Protein AF-A0A4U9H842-F1 (afdb_monomer)

Organism: Serratia rubidaea (NCBI:txid61652)

Nearest PDB structures (foldseek):
  2zj2-assembly1_A  TM=7.201E-01  e=8.655E+00  Pyrococcus furiosus
  2zj5-assembly1_A  TM=7.205E-01  e=9.706E+00  Pyrococcus furiosus
  3e95-assembly1_A  TM=2.385E-01  e=5.794E+00  Plasmodium falciparum 3D7

Foldseek 3Di:
DPPDPQVVVVVQVCVQQVVAFLPFDLWGWGQGQLLNAIETEAQDQLRLCPLVVVVCLQPHQGKYWYDYPPPSFWIFIFHSPDPPQFFGDDTFTWGFDQDPPVRDRATAGPVRDGSRVPDPDRDDDDDPVRSVVVRLLSCLLVVHPDDPVVSQVSLQADDLSSVLSSLLVVLVVAFQACPLSVDHQDGTTSLLSSLLSNVSSCLRHPDAPDKQALLCSLVVVLVRHVNSVPDDSVVSSVSNVVSVVVCVVVVQWDDPDDRMIGGDGD

Structure (mmCIF, N/CA/C/O backbone):
data_AF-A0A4U9H842-F1
#
_entry.id   AF-A0A4U9H842-F1
#
loop_
_atom_site.group_PDB
_atom_site.id
_atom_site.type_symbol
_atom_site.label_atom_id
_atom_site.label_alt_id
_atom_site.label_comp_id
_atom_site.label_asym_id
_atom_site.label_entity_id
_atom_site.label_seq_id
_atom_site.pdbx_PDB_ins_code
_atom_site.Cartn_x
_atom_site.Cartn_y
_atom_site.Cartn_z
_atom_site.occupancy
_atom_site.B_iso_or_equiv
_atom_site.auth_seq_id
_atom_site.auth_comp_id
_atom_site.auth_asym_id
_atom_site.auth_atom_id
_atom_site.pdbx_PDB_model_num
ATOM 1 N N . MET A 1 1 ? 3.775 -30.920 -25.864 1.00 36.34 1 MET A N 1
ATOM 2 C CA . MET A 1 1 ? 4.926 -30.152 -25.341 1.00 36.34 1 MET A CA 1
ATOM 3 C C . MET A 1 1 ? 4.408 -28.883 -24.649 1.00 36.34 1 MET A C 1
ATOM 5 O O . MET A 1 1 ? 4.259 -27.851 -25.281 1.00 36.34 1 MET A O 1
ATOM 9 N N . LYS A 1 2 ? 3.979 -28.991 -23.381 1.00 34.44 2 LYS A N 1
ATOM 10 C CA . LYS A 1 2 ? 3.347 -27.912 -22.578 1.00 34.44 2 LYS A CA 1
ATOM 11 C C . LYS A 1 2 ? 4.032 -27.744 -21.207 1.00 34.44 2 LYS A C 1
ATOM 13 O O . LYS A 1 2 ? 3.417 -27.301 -20.244 1.00 34.44 2 LYS A O 1
ATOM 18 N N . LEU A 1 3 ? 5.310 -28.105 -21.120 1.00 32.41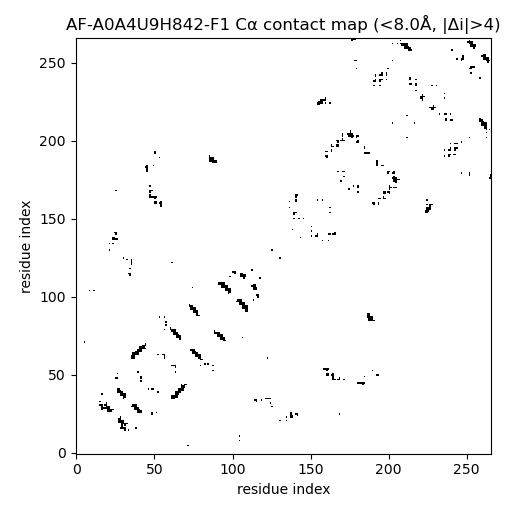 3 LEU A N 1
ATOM 19 C CA . LEU A 1 3 ? 6.179 -27.774 -19.993 1.00 32.41 3 LEU A CA 1
ATOM 20 C C . LEU A 1 3 ? 7.199 -26.734 -20.478 1.00 32.41 3 LEU A C 1
ATOM 22 O O . LEU A 1 3 ? 7.708 -26.882 -21.583 1.00 32.41 3 LEU A O 1
ATOM 26 N N . ASN A 1 4 ? 7.467 -25.716 -19.650 1.00 36.69 4 ASN A N 1
ATOM 27 C CA . ASN A 1 4 ? 8.550 -24.708 -19.724 1.00 36.69 4 ASN A CA 1
ATOM 28 C C . ASN A 1 4 ? 8.220 -23.242 -20.045 1.00 36.69 4 ASN A C 1
ATOM 30 O O . ASN A 1 4 ? 9.108 -22.415 -19.880 1.00 36.69 4 ASN A O 1
ATOM 34 N N . ILE A 1 5 ? 6.984 -22.838 -20.358 1.00 44.31 5 ILE A N 1
ATOM 35 C CA . ILE A 1 5 ? 6.700 -21.389 -20.524 1.00 44.31 5 ILE A CA 1
ATOM 36 C C . ILE A 1 5 ? 6.713 -20.654 -19.165 1.00 44.31 5 ILE A C 1
ATOM 38 O O . ILE A 1 5 ? 7.226 -19.544 -19.053 1.00 44.31 5 ILE A O 1
ATOM 42 N N . THR A 1 6 ? 6.229 -21.301 -18.101 1.00 47.62 6 THR A N 1
ATOM 43 C CA . THR A 1 6 ? 6.097 -20.712 -16.754 1.00 47.62 6 THR A CA 1
ATOM 44 C C . THR A 1 6 ? 7.431 -20.482 -16.040 1.00 47.62 6 THR A C 1
ATOM 46 O O . THR A 1 6 ? 7.572 -19.509 -15.304 1.00 47.62 6 THR A O 1
ATOM 49 N N . LEU A 1 7 ? 8.416 -21.363 -16.249 1.00 47.75 7 LEU A N 1
ATOM 50 C CA . LEU A 1 7 ? 9.772 -21.197 -15.710 1.00 47.75 7 LEU A CA 1
ATOM 51 C C . LEU A 1 7 ? 10.514 -20.088 -16.459 1.00 47.75 7 LEU A C 1
ATOM 53 O O . LEU A 1 7 ? 11.134 -19.236 -15.831 1.00 47.75 7 LEU A O 1
ATOM 57 N N . HIS A 1 8 ? 10.381 -20.040 -17.786 1.00 49.22 8 HIS A N 1
ATOM 58 C CA . HIS A 1 8 ? 11.082 -19.055 -18.605 1.00 49.22 8 HIS A CA 1
ATOM 59 C C . HIS A 1 8 ? 10.612 -17.618 -18.333 1.00 49.22 8 HIS A C 1
ATOM 61 O O . HIS A 1 8 ? 11.436 -16.715 -18.220 1.00 49.22 8 HIS A O 1
ATOM 67 N N . GLN A 1 9 ? 9.306 -17.418 -18.117 1.00 51.84 9 GLN A N 1
ATOM 68 C CA . GLN A 1 9 ? 8.742 -16.109 -17.770 1.00 51.84 9 GLN A CA 1
ATOM 69 C C . GLN A 1 9 ? 9.258 -15.580 -16.425 1.00 51.84 9 GLN A C 1
ATOM 71 O O . GLN A 1 9 ? 9.670 -14.426 -16.356 1.00 51.84 9 GLN A O 1
ATOM 76 N N . ARG A 1 10 ? 9.316 -16.413 -15.373 1.00 55.16 10 ARG A N 1
ATOM 77 C CA . ARG A 1 10 ? 9.913 -16.011 -14.083 1.00 55.16 10 ARG A CA 1
ATOM 78 C C . ARG A 1 10 ? 11.389 -15.632 -14.227 1.00 55.16 10 ARG A C 1
ATOM 80 O O . ARG A 1 10 ? 11.810 -14.622 -13.673 1.00 55.16 10 ARG A O 1
ATOM 87 N N . PHE A 1 11 ? 12.156 -16.408 -14.994 1.00 55.12 11 PHE A N 1
ATOM 88 C CA . PHE A 1 11 ? 13.581 -16.147 -15.227 1.00 55.12 11 PHE A CA 1
ATOM 89 C C . PHE A 1 11 ? 13.841 -14.822 -15.957 1.00 55.12 11 PHE A C 1
ATOM 91 O O . PHE A 1 11 ? 14.803 -14.133 -15.635 1.00 55.12 11 PHE A O 1
ATOM 98 N N . LEU A 1 12 ? 12.982 -14.434 -16.901 1.00 58.94 12 LEU A N 1
ATOM 99 C CA . LEU A 1 12 ? 13.136 -13.179 -17.641 1.00 58.94 12 LEU A CA 1
ATOM 100 C C . LEU A 1 12 ? 12.897 -11.947 -16.765 1.00 58.94 12 LEU A C 1
ATOM 102 O O . LEU A 1 12 ? 13.693 -11.011 -16.807 1.00 58.94 12 LEU A O 1
ATOM 106 N N . TRP A 1 13 ? 11.861 -11.961 -15.922 1.00 68.75 13 TRP A N 1
ATOM 107 C CA . TRP A 1 13 ? 11.615 -10.862 -14.981 1.00 68.75 13 TRP A CA 1
ATOM 108 C C . TRP A 1 13 ? 12.712 -10.736 -13.939 1.00 68.75 13 TRP A C 1
ATOM 110 O O . TRP A 1 13 ? 13.137 -9.621 -13.660 1.00 68.75 13 TRP A O 1
ATOM 120 N N . LEU A 1 14 ? 13.242 -11.860 -13.450 1.00 66.44 14 LEU A N 1
ATOM 121 C CA . LEU A 1 14 ? 14.408 -11.877 -12.566 1.00 66.44 14 LEU A CA 1
ATOM 122 C C . LEU A 1 14 ? 15.608 -11.137 -13.175 1.00 66.44 14 LEU A C 1
ATOM 124 O O . LEU A 1 14 ? 16.306 -10.437 -12.451 1.00 66.44 14 LEU A O 1
ATOM 128 N N . ILE A 1 15 ? 15.839 -11.227 -14.490 1.00 69.31 15 ILE A N 1
ATOM 129 C CA . ILE A 1 15 ? 16.948 -10.511 -15.146 1.00 69.31 15 ILE A CA 1
ATOM 130 C C . ILE A 1 15 ? 16.739 -8.993 -15.089 1.00 69.31 15 ILE A C 1
ATOM 132 O O . ILE A 1 15 ? 17.670 -8.269 -14.733 1.00 69.31 15 ILE A O 1
ATOM 136 N N . PHE A 1 16 ? 15.537 -8.507 -15.413 1.00 73.50 16 PHE A N 1
ATOM 137 C CA . PHE A 1 16 ? 15.228 -7.072 -15.349 1.00 73.50 16 PHE A CA 1
ATOM 138 C C . PHE A 1 16 ? 15.210 -6.553 -13.911 1.00 73.50 16 PHE A C 1
ATOM 140 O O . PHE A 1 16 ? 15.660 -5.441 -13.650 1.00 73.50 16 PHE A O 1
ATOM 147 N N . PHE A 1 17 ? 14.739 -7.379 -12.978 1.00 81.56 17 PHE A N 1
ATOM 148 C CA . PHE A 1 17 ? 14.668 -7.048 -11.564 1.00 81.56 17 PHE A CA 1
ATOM 149 C C . PHE A 1 17 ? 16.058 -6.949 -10.930 1.00 81.56 17 PHE A C 1
ATOM 151 O O . PHE A 1 17 ? 16.382 -5.952 -10.294 1.00 81.56 17 PHE A O 1
ATOM 158 N N . ASN A 1 18 ? 16.913 -7.954 -11.145 1.00 81.69 18 ASN A N 1
ATOM 159 C CA . ASN A 1 18 ? 18.199 -8.084 -10.456 1.00 81.69 18 ASN A CA 1
ATOM 160 C C . ASN A 1 18 ? 19.169 -6.932 -10.740 1.00 81.69 18 ASN A C 1
ATOM 162 O O . ASN A 1 18 ? 19.990 -6.617 -9.881 1.00 81.69 18 ASN A O 1
ATOM 166 N N . LYS A 1 19 ? 19.094 -6.308 -11.923 1.00 84.81 19 LYS A N 1
ATOM 167 C CA . LYS A 1 19 ? 19.998 -5.210 -12.302 1.00 84.81 19 LYS A CA 1
ATOM 168 C C . LYS A 1 19 ? 19.760 -3.928 -11.506 1.00 84.81 19 LYS A C 1
ATOM 170 O O . LYS A 1 19 ? 20.716 -3.209 -11.241 1.00 84.81 19 LYS A O 1
ATOM 175 N N . GLY A 1 20 ? 18.511 -3.645 -11.145 1.00 88.62 20 GLY A N 1
ATOM 176 C CA . GLY A 1 20 ? 18.126 -2.403 -10.473 1.00 88.62 20 GLY A CA 1
ATOM 177 C C . GLY A 1 20 ? 17.481 -2.601 -9.109 1.00 88.62 20 GLY A C 1
ATOM 178 O O . GLY A 1 20 ? 16.847 -1.676 -8.605 1.00 88.62 20 GLY A O 1
ATOM 179 N N . ASP A 1 21 ? 17.598 -3.801 -8.539 1.00 93.38 21 ASP A N 1
ATOM 180 C CA . ASP A 1 21 ? 17.026 -4.160 -7.244 1.00 93.38 21 ASP A CA 1
ATOM 181 C C . ASP A 1 21 ? 17.583 -3.264 -6.132 1.00 93.38 21 ASP A C 1
ATOM 183 O O . ASP A 1 21 ? 18.794 -3.188 -5.902 1.00 93.38 21 ASP A O 1
ATOM 187 N N . LEU A 1 22 ? 16.677 -2.596 -5.418 1.00 94.75 22 LEU A N 1
ATOM 188 C CA . LEU A 1 22 ? 17.027 -1.687 -4.336 1.00 94.75 22 LEU A CA 1
ATOM 189 C C . LEU A 1 22 ? 17.336 -2.398 -3.011 1.00 94.75 22 LEU A C 1
ATOM 191 O O . LEU A 1 22 ? 17.835 -1.730 -2.101 1.00 94.75 22 LEU A O 1
ATOM 195 N N . LYS A 1 23 ? 17.095 -3.717 -2.916 1.00 93.69 23 LYS A N 1
ATOM 196 C CA . LYS A 1 23 ? 17.329 -4.564 -1.729 1.00 93.69 23 LYS A CA 1
ATOM 197 C C . LYS A 1 23 ? 16.575 -4.078 -0.487 1.00 93.69 23 LYS A C 1
ATOM 199 O O . LYS A 1 23 ? 17.133 -3.986 0.604 1.00 93.69 23 LYS A O 1
ATOM 204 N N . LEU A 1 24 ? 15.302 -3.748 -0.682 1.00 94.56 24 LEU A N 1
ATOM 205 C CA . LEU A 1 24 ? 14.390 -3.290 0.366 1.00 94.56 24 LEU A CA 1
ATOM 206 C C . LEU A 1 24 ? 13.769 -4.476 1.128 1.00 94.56 24 LEU A C 1
ATOM 208 O O . LEU A 1 24 ? 13.643 -5.578 0.596 1.00 94.56 24 LEU A O 1
ATOM 212 N N . ASN A 1 25 ? 13.360 -4.248 2.376 1.00 93.88 25 ASN A N 1
ATOM 213 C CA . ASN A 1 25 ? 12.829 -5.276 3.280 1.00 93.88 25 ASN A CA 1
ATOM 214 C C . ASN A 1 25 ? 11.293 -5.342 3.304 1.00 93.88 25 ASN A C 1
ATOM 216 O O . ASN A 1 25 ? 10.707 -6.367 3.669 1.00 93.88 25 ASN A O 1
ATOM 220 N N . SER A 1 26 ? 10.618 -4.241 2.971 1.00 92.62 26 SER A N 1
ATOM 221 C CA . SER A 1 26 ? 9.158 -4.119 3.006 1.00 92.62 26 SER A CA 1
ATOM 222 C C . SER A 1 26 ? 8.482 -4.367 1.664 1.00 92.62 26 SER A C 1
ATOM 224 O O . SER A 1 26 ? 7.281 -4.636 1.642 1.00 92.62 26 SER A O 1
ATOM 226 N N . VAL A 1 27 ? 9.233 -4.300 0.566 1.00 94.69 27 VAL A N 1
ATOM 227 C CA . VAL A 1 27 ? 8.756 -4.518 -0.801 1.00 94.69 27 VAL A CA 1
ATOM 228 C C . VAL A 1 27 ? 9.915 -4.978 -1.676 1.00 94.69 27 VAL A C 1
ATOM 230 O O . VAL A 1 27 ? 11.036 -4.515 -1.503 1.00 94.69 27 VAL A O 1
ATOM 233 N N . LYS A 1 28 ? 9.662 -5.846 -2.656 1.00 94.25 28 LYS A N 1
ATOM 234 C CA . LYS A 1 28 ? 10.619 -6.043 -3.745 1.00 94.25 28 LYS A CA 1
ATOM 235 C C . LYS A 1 28 ? 10.400 -4.916 -4.744 1.00 94.25 28 LYS A C 1
ATOM 237 O O . LYS A 1 28 ? 9.396 -4.923 -5.457 1.00 94.25 28 LYS A O 1
ATOM 242 N N . LEU A 1 29 ? 11.342 -3.979 -4.807 1.00 95.69 29 LEU A N 1
ATOM 243 C CA . LEU A 1 29 ? 11.318 -2.833 -5.716 1.00 95.69 29 LEU A CA 1
ATOM 244 C C . LEU A 1 29 ? 12.644 -2.724 -6.474 1.00 95.69 29 LEU A C 1
ATOM 246 O O . LEU A 1 29 ? 13.715 -2.764 -5.867 1.00 95.69 29 LEU A O 1
ATOM 250 N N . ALA A 1 30 ? 12.557 -2.534 -7.787 1.00 95.38 30 ALA A N 1
ATOM 251 C CA . ALA A 1 30 ? 13.702 -2.292 -8.652 1.00 95.38 30 ALA A CA 1
ATOM 252 C C . ALA A 1 30 ? 13.430 -1.140 -9.623 1.00 95.38 30 ALA A C 1
ATOM 254 O O . ALA A 1 30 ? 12.292 -0.928 -10.041 1.00 95.38 30 ALA A O 1
ATOM 255 N N . TRP A 1 31 ? 14.477 -0.423 -10.023 1.00 94.25 31 TRP A N 1
ATOM 256 C CA . TRP A 1 31 ? 14.416 0.484 -11.171 1.00 94.25 31 TRP A CA 1
ATOM 257 C C . TRP A 1 31 ? 14.876 -0.238 -12.439 1.00 94.25 31 TRP A C 1
ATOM 259 O O . TRP A 1 31 ? 15.971 -0.792 -12.469 1.00 94.25 31 TRP A O 1
ATOM 269 N N . SER A 1 32 ? 14.080 -0.220 -13.507 1.00 91.75 32 SER A N 1
ATOM 270 C CA . SER A 1 32 ? 14.498 -0.778 -14.794 1.00 91.75 32 SER A CA 1
ATOM 271 C C . SER A 1 32 ? 14.857 0.323 -15.779 1.00 91.75 32 SER A C 1
ATOM 273 O O . SER A 1 32 ? 13.978 1.032 -16.256 1.00 91.75 32 SER A O 1
ATOM 275 N N . GLU A 1 33 ? 16.133 0.418 -16.160 1.00 88.94 33 GLU A N 1
ATOM 276 C CA . GLU A 1 33 ? 16.561 1.309 -17.249 1.00 88.94 33 GLU A CA 1
ATOM 277 C C . GLU A 1 33 ? 15.973 0.890 -18.602 1.00 88.94 33 GLU A C 1
ATOM 279 O O . GLU A 1 33 ? 15.624 1.742 -19.421 1.00 88.94 33 GLU A O 1
ATOM 284 N N . ASP A 1 34 ? 15.818 -0.422 -18.816 1.00 86.56 34 ASP A N 1
ATOM 285 C CA . ASP A 1 34 ? 15.240 -0.992 -20.034 1.00 86.56 34 ASP A CA 1
ATOM 286 C C . ASP A 1 34 ? 13.807 -0.473 -20.231 1.00 86.56 34 ASP A C 1
ATOM 288 O O . ASP A 1 34 ? 13.484 0.077 -21.285 1.00 86.56 34 ASP A O 1
ATOM 292 N N . PHE A 1 35 ? 12.980 -0.517 -19.183 1.00 86.44 35 PHE A N 1
ATOM 293 C CA . PHE A 1 35 ? 11.600 -0.022 -19.233 1.00 86.44 35 PHE A CA 1
ATOM 294 C C . PHE A 1 35 ? 11.445 1.459 -18.857 1.00 86.44 35 PHE A C 1
ATOM 296 O O . PHE A 1 35 ? 10.386 2.022 -19.098 1.00 86.44 35 PHE A O 1
ATOM 303 N N . SER A 1 36 ? 12.484 2.107 -18.311 1.00 88.94 36 SER A N 1
ATOM 304 C CA . SER A 1 36 ? 12.368 3.404 -17.613 1.00 88.94 36 SER A CA 1
ATOM 305 C C . SER A 1 36 ? 11.195 3.410 -16.630 1.00 88.94 36 SER A C 1
ATOM 307 O O . SER A 1 36 ? 10.383 4.326 -16.624 1.00 88.94 36 SER A O 1
ATOM 309 N N . ALA A 1 37 ? 11.077 2.343 -15.842 1.00 90.31 37 ALA A N 1
ATOM 310 C CA . ALA A 1 37 ? 9.928 2.118 -14.980 1.00 90.31 37 ALA A CA 1
ATOM 311 C C . ALA A 1 37 ? 10.343 1.495 -13.649 1.00 90.31 37 ALA A C 1
ATOM 313 O O . ALA A 1 37 ? 11.320 0.739 -13.565 1.00 90.31 37 ALA A O 1
ATOM 314 N N . TRP A 1 38 ? 9.536 1.750 -12.624 1.00 93.81 38 TRP A N 1
ATOM 315 C CA . TRP A 1 38 ? 9.589 0.996 -11.380 1.00 93.81 38 TRP A CA 1
ATOM 316 C C . TRP A 1 38 ? 9.037 -0.409 -11.599 1.00 93.81 38 TRP A C 1
ATOM 318 O O . TRP A 1 38 ? 7.949 -0.578 -12.145 1.00 93.81 38 TRP A O 1
ATOM 328 N N . LEU A 1 39 ? 9.772 -1.417 -11.141 1.00 93.38 39 LEU A N 1
ATOM 329 C CA . LEU A 1 39 ? 9.341 -2.809 -11.118 1.00 93.38 39 LEU A CA 1
ATOM 330 C C . LEU A 1 39 ? 9.012 -3.211 -9.685 1.00 93.38 39 LEU A C 1
ATOM 332 O O . LEU A 1 39 ? 9.855 -3.064 -8.798 1.00 93.38 39 LEU A O 1
ATOM 336 N N . ILE A 1 40 ? 7.820 -3.760 -9.461 1.00 93.31 40 ILE A N 1
ATOM 337 C CA . ILE A 1 40 ? 7.399 -4.242 -8.144 1.00 93.31 40 ILE A CA 1
ATOM 338 C C . ILE A 1 40 ? 6.927 -5.686 -8.224 1.00 93.31 40 ILE A C 1
ATOM 340 O O . ILE A 1 40 ? 6.017 -6.025 -8.980 1.00 93.31 40 ILE A O 1
ATOM 344 N N . GLU A 1 41 ? 7.496 -6.527 -7.367 1.00 91.12 41 GLU A N 1
ATOM 345 C CA . GLU A 1 41 ? 7.029 -7.894 -7.176 1.00 91.12 41 GLU A CA 1
ATOM 346 C C . GLU A 1 41 ? 6.368 -8.051 -5.802 1.00 91.12 41 GLU A C 1
ATOM 348 O O . GLU A 1 41 ? 6.931 -7.699 -4.764 1.00 91.12 41 GLU A O 1
ATOM 353 N N . PHE A 1 42 ? 5.170 -8.634 -5.787 1.00 89.69 42 PHE A N 1
ATOM 354 C CA . PHE A 1 42 ? 4.459 -8.980 -4.562 1.00 89.69 42 PHE A CA 1
ATOM 355 C C . PHE A 1 42 ? 4.471 -10.483 -4.299 1.00 89.69 42 PHE A C 1
ATOM 357 O O . PHE A 1 42 ? 4.065 -11.273 -5.152 1.00 89.69 42 PHE A O 1
ATOM 364 N N . ASP A 1 43 ? 4.795 -10.887 -3.073 1.00 85.62 43 ASP A N 1
ATOM 365 C CA . ASP A 1 43 ? 4.784 -12.307 -2.687 1.00 85.62 43 ASP A CA 1
ATOM 366 C C . ASP A 1 43 ? 3.376 -12.931 -2.714 1.00 85.62 43 ASP A C 1
ATOM 368 O O . ASP A 1 43 ? 3.221 -14.134 -2.913 1.00 85.62 43 ASP A O 1
ATOM 372 N N . ALA A 1 44 ? 2.332 -12.109 -2.579 1.00 83.94 44 ALA A N 1
ATOM 373 C CA . ALA A 1 44 ? 0.936 -12.522 -2.668 1.00 83.94 44 ALA A CA 1
ATOM 374 C C . ALA A 1 44 ? 0.064 -11.411 -3.264 1.00 83.94 44 ALA A C 1
ATOM 376 O O . ALA A 1 44 ? 0.426 -10.233 -3.223 1.00 83.94 44 ALA A O 1
ATOM 377 N N . GLU A 1 45 ? -1.119 -11.775 -3.763 1.00 79.25 45 GLU A N 1
ATOM 378 C CA . GLU A 1 45 ? -2.049 -10.811 -4.352 1.00 79.25 45 GLU A CA 1
ATOM 379 C C . GLU A 1 45 ? -2.450 -9.716 -3.364 1.00 79.25 45 GLU A C 1
ATOM 381 O O . GLU A 1 45 ? -2.548 -8.569 -3.767 1.00 79.25 45 GLU A O 1
ATOM 386 N N . ASN A 1 46 ? -2.611 -10.005 -2.071 1.00 82.50 46 ASN A N 1
ATOM 387 C CA . ASN A 1 46 ? -3.003 -9.006 -1.063 1.00 82.50 46 ASN A CA 1
ATOM 388 C C . ASN A 1 46 ? -1.847 -8.596 -0.146 1.00 82.50 46 ASN A C 1
ATOM 390 O O . ASN A 1 46 ? -2.048 -8.270 1.026 1.00 82.50 46 ASN A O 1
ATOM 394 N N . SER A 1 47 ? -0.635 -8.585 -0.713 1.00 86.12 47 SER A N 1
ATOM 395 C CA . SER A 1 47 ? 0.590 -8.187 -0.021 1.00 86.12 47 SER A CA 1
ATOM 396 C C . SER A 1 47 ? 0.432 -6.844 0.712 1.00 86.12 47 SER A C 1
ATOM 398 O O . SER A 1 47 ? -0.131 -5.898 0.145 1.00 86.12 47 SER A O 1
ATOM 400 N N . PRO A 1 48 ? 0.962 -6.711 1.946 1.00 84.88 48 PRO A N 1
ATOM 401 C CA . PRO A 1 48 ? 1.013 -5.429 2.651 1.00 84.88 48 PRO A CA 1
ATOM 402 C C . PRO A 1 48 ? 1.784 -4.360 1.866 1.00 84.88 48 PRO A C 1
ATOM 404 O O . PRO A 1 48 ? 1.548 -3.173 2.070 1.00 84.88 48 PRO A O 1
ATOM 407 N N . ALA A 1 49 ? 2.646 -4.770 0.932 1.00 88.12 49 ALA A N 1
ATOM 408 C CA . ALA A 1 49 ? 3.417 -3.872 0.091 1.00 88.12 49 ALA A CA 1
ATOM 409 C C . ALA A 1 49 ? 2.600 -3.202 -1.028 1.00 88.12 49 ALA A C 1
ATOM 411 O O . ALA A 1 49 ? 3.127 -2.329 -1.708 1.00 88.12 49 ALA A O 1
ATOM 412 N N . LYS A 1 50 ? 1.326 -3.565 -1.245 1.00 89.06 50 LYS A N 1
ATOM 413 C CA . LYS A 1 50 ? 0.522 -3.021 -2.357 1.00 89.06 50 LYS A CA 1
ATOM 414 C C . LYS A 1 50 ? 0.438 -1.492 -2.378 1.00 89.06 50 LYS A C 1
ATOM 416 O O . LYS A 1 50 ? 0.417 -0.913 -3.458 1.00 89.06 50 LYS A O 1
ATOM 421 N N . THR A 1 51 ? 0.429 -0.830 -1.222 1.00 91.31 51 THR A N 1
ATOM 422 C CA . THR A 1 51 ? 0.374 0.640 -1.150 1.00 91.31 51 THR A CA 1
ATOM 423 C C . THR A 1 51 ? 1.716 1.321 -1.460 1.00 91.31 51 THR A C 1
ATOM 425 O O . THR A 1 51 ? 1.769 2.547 -1.524 1.00 91.31 51 THR A O 1
ATOM 428 N N . TRP A 1 52 ? 2.792 0.570 -1.737 1.00 94.44 52 TRP A N 1
ATOM 429 C CA . TRP A 1 52 ? 3.985 1.130 -2.384 1.00 94.44 52 TRP A CA 1
ATOM 430 C C . TRP A 1 52 ? 3.690 1.615 -3.806 1.00 94.44 52 TRP A C 1
ATOM 432 O O . TRP A 1 52 ? 4.228 2.642 -4.204 1.00 94.44 52 TRP A O 1
ATOM 442 N N . VAL A 1 53 ? 2.795 0.941 -4.543 1.00 92.12 53 VAL A N 1
ATOM 443 C CA . VAL A 1 53 ? 2.338 1.414 -5.866 1.00 92.12 53 VAL A CA 1
ATOM 444 C C . VAL A 1 53 ? 1.672 2.777 -5.724 1.00 92.12 53 VAL A C 1
ATOM 446 O O . VAL A 1 53 ? 2.008 3.706 -6.448 1.00 92.12 53 VAL A O 1
ATOM 449 N N . ASP A 1 54 ? 0.789 2.912 -4.734 1.00 90.69 54 ASP A N 1
ATOM 450 C CA . ASP A 1 54 ? 0.080 4.153 -4.421 1.00 90.69 54 ASP A CA 1
ATOM 451 C C . ASP A 1 54 ? 1.062 5.300 -4.077 1.00 90.69 54 ASP A C 1
ATOM 453 O O . ASP A 1 54 ? 0.848 6.446 -4.478 1.00 90.69 54 ASP A O 1
ATOM 457 N N . TYR A 1 55 ? 2.157 5.009 -3.362 1.00 93.06 55 TYR A N 1
ATOM 458 C CA . TYR A 1 55 ? 3.216 5.984 -3.072 1.00 93.06 55 TYR A CA 1
ATOM 459 C C . TYR A 1 55 ? 3.986 6.391 -4.332 1.00 93.06 55 TYR A C 1
ATOM 461 O O . TYR A 1 55 ? 4.036 7.580 -4.638 1.00 93.06 55 TYR A O 1
ATOM 469 N N . LEU A 1 56 ? 4.525 5.426 -5.084 1.00 92.75 56 LEU A N 1
ATOM 470 C CA . LEU A 1 56 ? 5.321 5.711 -6.280 1.00 92.75 56 LEU A CA 1
ATOM 471 C C . LEU A 1 56 ? 4.507 6.485 -7.322 1.00 92.75 56 LEU A C 1
ATOM 473 O O . LEU A 1 56 ? 5.010 7.441 -7.901 1.00 92.75 56 LEU A O 1
ATOM 477 N N . TYR A 1 57 ? 3.234 6.122 -7.492 1.00 88.50 57 TYR A N 1
ATOM 478 C CA . TYR A 1 57 ? 2.312 6.796 -8.402 1.00 88.50 57 TYR A CA 1
ATOM 479 C C . TYR A 1 57 ? 2.041 8.253 -8.000 1.00 88.50 57 TYR A C 1
ATOM 481 O O . TYR A 1 57 ? 1.877 9.113 -8.855 1.00 88.50 57 TYR A O 1
ATOM 489 N N . SER A 1 58 ? 1.981 8.541 -6.695 1.00 86.25 58 SER A N 1
ATOM 490 C CA . SER A 1 58 ? 1.663 9.883 -6.189 1.00 86.25 58 SER A CA 1
ATOM 491 C C . SER A 1 58 ? 2.870 10.805 -6.020 1.00 86.25 58 SER A C 1
ATOM 493 O O . SER A 1 58 ? 2.668 12.004 -5.843 1.00 86.25 58 SER A O 1
ATOM 495 N N . HIS A 1 59 ? 4.096 10.274 -6.039 1.00 88.94 59 HIS A N 1
ATOM 496 C CA . HIS A 1 59 ? 5.312 11.049 -5.750 1.00 88.94 59 HIS A CA 1
ATOM 497 C C . HIS A 1 59 ? 6.252 11.185 -6.943 1.00 88.94 59 HIS A C 1
ATOM 499 O O . HIS A 1 59 ? 7.047 12.119 -6.978 1.00 88.94 59 HIS A O 1
ATOM 505 N N . TYR A 1 60 ? 6.157 10.288 -7.919 1.00 88.50 60 TYR A N 1
ATOM 506 C CA . TYR A 1 60 ? 7.028 10.289 -9.084 1.00 88.50 60 TYR A CA 1
ATOM 507 C C . TYR A 1 60 ? 6.210 10.281 -10.364 1.00 88.50 60 TYR A C 1
ATOM 509 O O . TYR A 1 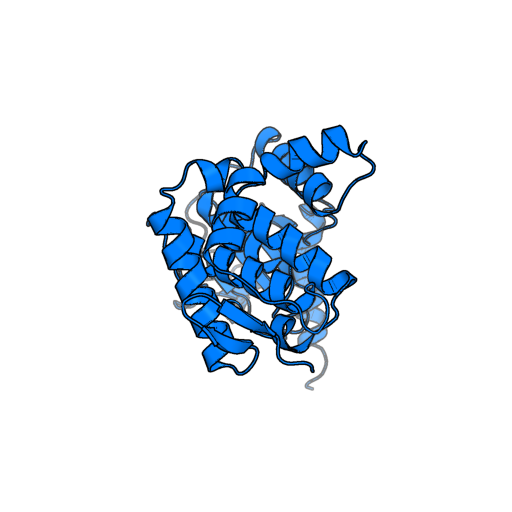60 ? 5.027 9.973 -10.316 1.00 88.50 60 TYR A O 1
ATOM 517 N N . THR A 1 61 ? 6.834 10.600 -11.499 1.00 85.50 61 THR A N 1
ATOM 518 C CA . THR A 1 61 ? 6.202 10.591 -12.833 1.00 85.50 61 THR A CA 1
ATOM 519 C C . THR A 1 61 ? 6.530 9.338 -13.639 1.00 85.50 61 THR A C 1
ATOM 521 O O . THR A 1 61 ? 6.053 9.190 -14.756 1.00 85.50 61 THR A O 1
ATOM 524 N N . TRP A 1 62 ? 7.348 8.435 -13.099 1.00 88.88 62 TRP A N 1
ATOM 525 C CA . TRP A 1 62 ? 7.757 7.238 -13.824 1.00 88.88 62 TRP A CA 1
ATOM 526 C C . TRP A 1 62 ? 6.637 6.195 -13.879 1.00 88.88 62 TRP A C 1
ATOM 528 O O . TRP A 1 62 ? 5.888 6.041 -12.903 1.00 88.88 62 TRP A O 1
ATOM 538 N N . PRO A 1 63 ? 6.543 5.424 -14.974 1.00 89.56 63 PRO A N 1
ATOM 539 C CA . PRO A 1 63 ? 5.658 4.279 -15.052 1.00 89.56 63 PRO A CA 1
ATOM 540 C C . PRO A 1 63 ? 5.969 3.214 -13.998 1.00 89.56 63 PRO A C 1
ATOM 542 O O . PRO A 1 63 ? 7.100 3.067 -13.524 1.00 89.56 63 PRO A O 1
ATOM 545 N N . ILE A 1 64 ? 4.951 2.421 -13.667 1.00 91.12 64 ILE A N 1
ATOM 546 C CA . ILE A 1 64 ? 5.063 1.325 -12.700 1.00 91.12 64 ILE A CA 1
ATOM 547 C C . ILE A 1 64 ? 4.595 0.037 -13.363 1.00 91.12 64 ILE A C 1
ATOM 549 O O . ILE A 1 64 ? 3.465 -0.045 -13.844 1.00 91.12 64 ILE A O 1
ATOM 553 N N . ILE A 1 65 ? 5.451 -0.980 -13.346 1.00 90.25 65 ILE A N 1
ATOM 554 C CA . ILE A 1 65 ? 5.137 -2.351 -13.736 1.00 90.25 65 ILE A CA 1
ATOM 555 C C . ILE A 1 65 ? 5.108 -3.196 -12.467 1.00 90.25 65 ILE A C 1
ATOM 557 O O . ILE A 1 65 ? 6.081 -3.221 -11.712 1.00 90.25 65 ILE A O 1
ATOM 561 N N . TYR A 1 66 ? 4.017 -3.916 -12.223 1.00 90.00 66 TYR A N 1
ATOM 562 C CA . TYR A 1 66 ? 3.919 -4.768 -11.040 1.00 90.00 66 TYR A CA 1
ATOM 563 C C . TYR A 1 66 ? 3.205 -6.092 -11.295 1.00 90.00 66 TYR A C 1
ATOM 565 O O . TYR A 1 66 ? 2.354 -6.220 -12.175 1.00 90.00 66 TYR A O 1
ATOM 573 N N . TRP A 1 67 ? 3.546 -7.099 -10.495 1.00 88.56 67 TRP A N 1
ATOM 574 C CA . TRP A 1 67 ? 2.928 -8.424 -10.533 1.00 88.56 67 TRP A CA 1
ATOM 575 C C . TRP A 1 67 ? 2.969 -9.084 -9.155 1.00 88.56 67 TRP A C 1
ATOM 577 O O . TRP A 1 67 ? 3.695 -8.663 -8.255 1.00 88.56 67 TRP A O 1
ATOM 587 N N . SER A 1 68 ? 2.185 -10.148 -8.986 1.00 85.88 68 SER A N 1
ATOM 588 C CA . SER A 1 68 ? 2.354 -11.068 -7.861 1.00 85.88 68 SER A CA 1
ATOM 589 C C . SER A 1 68 ? 3.083 -12.328 -8.318 1.00 85.88 68 SER A C 1
ATOM 591 O O . SER A 1 68 ? 2.819 -12.822 -9.410 1.00 85.88 68 SER A O 1
ATOM 593 N N . VAL A 1 69 ? 3.930 -12.902 -7.462 1.00 81.31 69 VAL A N 1
ATOM 594 C CA . VAL A 1 69 ? 4.638 -14.175 -7.694 1.00 81.31 69 VAL A CA 1
ATOM 595 C C . VAL A 1 69 ? 3.680 -15.312 -8.080 1.00 81.31 69 VAL A C 1
ATOM 597 O O . VAL A 1 69 ? 4.055 -16.216 -8.837 1.00 81.31 69 VAL A O 1
ATOM 600 N N . ASN A 1 70 ? 2.442 -15.267 -7.578 1.00 74.00 70 ASN A N 1
ATOM 601 C CA . ASN A 1 70 ? 1.405 -16.265 -7.851 1.00 74.00 70 ASN A CA 1
ATOM 602 C C . ASN A 1 70 ? 0.607 -15.977 -9.132 1.00 74.00 70 ASN A C 1
ATOM 604 O O . ASN A 1 70 ? -0.023 -16.886 -9.679 1.00 74.00 70 ASN A O 1
ATOM 608 N N . SER A 1 71 ? 0.686 -14.753 -9.659 1.00 70.31 71 SER A N 1
ATOM 609 C CA . SER A 1 71 ? 0.113 -14.404 -10.955 1.00 70.31 71 SER A CA 1
ATOM 610 C C . SER A 1 71 ? 0.979 -15.001 -12.062 1.00 70.31 71 SER A C 1
ATOM 612 O O . SER A 1 71 ? 2.074 -14.532 -12.358 1.00 70.31 71 SER A O 1
ATOM 614 N N . ARG A 1 72 ? 0.496 -16.076 -12.690 1.00 60.84 72 ARG A N 1
ATOM 615 C CA . ARG A 1 72 ? 1.256 -16.783 -13.736 1.00 60.84 72 ARG A CA 1
ATOM 616 C C . ARG A 1 72 ? 1.297 -16.043 -15.075 1.00 60.84 72 ARG A C 1
ATOM 618 O O . ARG A 1 72 ? 2.052 -16.463 -15.944 1.00 60.84 72 ARG A O 1
ATOM 625 N N . ARG A 1 73 ? 0.436 -15.040 -15.293 1.00 63.72 73 ARG A N 1
ATOM 626 C CA . ARG A 1 73 ? 0.240 -14.409 -16.616 1.00 63.72 73 ARG A CA 1
ATOM 627 C C . ARG A 1 73 ? -0.167 -12.939 -16.594 1.00 63.72 73 ARG A C 1
ATOM 629 O O . ARG A 1 73 ? -0.255 -12.354 -17.666 1.00 63.72 73 ARG A O 1
ATOM 636 N N . VAL A 1 74 ? -0.450 -12.366 -15.426 1.00 74.19 74 VAL A N 1
ATOM 637 C CA . VAL A 1 74 ? -0.983 -11.004 -15.334 1.00 74.19 74 VAL A CA 1
ATOM 638 C C . VAL A 1 74 ? 0.087 -10.096 -14.757 1.00 74.19 74 VAL A C 1
ATOM 640 O O . VAL A 1 74 ? 0.495 -10.264 -13.604 1.00 74.19 74 VAL A O 1
ATOM 643 N N . ILE A 1 75 ? 0.527 -9.166 -15.595 1.00 84.56 75 ILE A N 1
ATOM 644 C CA . ILE A 1 75 ? 1.418 -8.065 -15.254 1.00 84.56 75 ILE A CA 1
ATOM 645 C C . ILE A 1 75 ? 0.621 -6.798 -15.461 1.00 84.56 75 ILE A C 1
ATOM 647 O O . ILE A 1 75 ? -0.076 -6.672 -16.462 1.00 84.56 75 ILE A O 1
ATOM 651 N N . TYR A 1 76 ? 0.720 -5.883 -14.517 1.00 87.06 76 TYR A N 1
ATOM 652 C CA . TYR A 1 76 ? 0.011 -4.622 -14.570 1.00 87.06 76 TYR A CA 1
ATOM 653 C C . TYR A 1 76 ? 0.976 -3.498 -14.891 1.00 87.06 76 TYR A C 1
ATOM 655 O O . TYR A 1 76 ? 2.130 -3.523 -14.457 1.00 87.06 76 TYR A O 1
ATOM 663 N N . TYR A 1 77 ? 0.478 -2.509 -15.619 1.00 87.31 77 TYR A N 1
ATOM 664 C CA . TYR A 1 77 ? 1.227 -1.328 -16.002 1.00 87.31 77 TYR A CA 1
ATOM 665 C C . TYR A 1 77 ? 0.414 -0.066 -15.807 1.00 87.31 77 TYR A C 1
ATOM 667 O O . TYR A 1 77 ? -0.742 0.024 -16.224 1.00 87.31 77 TYR A O 1
ATOM 675 N N . ILE A 1 78 ? 1.040 0.905 -15.156 1.00 86.75 78 ILE A N 1
ATOM 676 C CA . ILE A 1 78 ? 0.466 2.217 -14.904 1.00 86.75 78 ILE A CA 1
ATOM 677 C C . ILE A 1 78 ? 1.313 3.241 -15.655 1.00 86.75 78 ILE A C 1
ATOM 679 O O . ILE A 1 78 ? 2.467 3.478 -15.291 1.00 86.75 78 ILE A O 1
ATOM 683 N N . THR A 1 79 ? 0.729 3.843 -16.693 1.00 79.56 79 THR A N 1
ATOM 684 C CA . THR A 1 79 ? 1.262 5.037 -17.357 1.00 79.56 79 THR A CA 1
ATOM 685 C C . THR A 1 79 ? 0.954 6.247 -16.495 1.00 79.56 79 THR A C 1
ATOM 687 O O . THR A 1 79 ? -0.211 6.557 -16.242 1.00 79.56 79 THR A O 1
ATOM 690 N N . ASN A 1 80 ? 1.975 6.967 -16.061 1.00 67.06 80 ASN A N 1
ATOM 691 C CA . ASN A 1 80 ? 1.798 8.123 -15.193 1.00 67.06 80 ASN A CA 1
ATOM 692 C C . ASN A 1 80 ? 1.629 9.421 -16.005 1.00 67.06 80 ASN A C 1
ATOM 694 O O . ASN A 1 80 ? 2.291 10.425 -15.771 1.00 67.06 80 ASN A O 1
ATOM 698 N N . GLN A 1 81 ? 0.790 9.368 -17.044 1.00 54.41 81 GLN A N 1
ATOM 699 C CA . GLN A 1 81 ? 0.694 10.446 -18.033 1.00 54.41 81 GLN A CA 1
ATOM 700 C C . GLN A 1 81 ? -0.245 11.580 -17.610 1.00 54.41 81 GLN A C 1
ATOM 702 O O . GLN A 1 81 ? -0.177 12.667 -18.177 1.00 54.41 81 GLN A O 1
ATOM 707 N N . GLN A 1 82 ? -1.108 11.370 -16.614 1.00 49.88 82 GLN A N 1
ATOM 708 C CA . GLN A 1 82 ? -2.022 12.401 -16.129 1.00 49.88 82 GLN A CA 1
A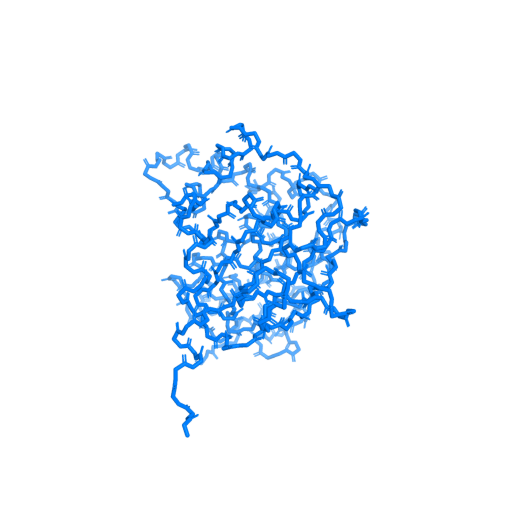TOM 709 C C . GLN A 1 82 ? -2.170 12.261 -14.619 1.00 49.88 82 GLN A C 1
ATOM 711 O O . GLN A 1 82 ? -2.906 11.412 -14.121 1.00 49.88 82 GLN A O 1
ATOM 716 N N . PHE A 1 83 ? -1.434 13.094 -13.887 1.00 49.50 83 PHE A N 1
ATOM 717 C CA . PHE A 1 83 ? -1.574 13.255 -12.446 1.00 49.50 83 PHE A CA 1
ATOM 718 C C . PHE A 1 83 ? -2.967 13.829 -12.127 1.00 49.50 83 PHE A C 1
ATOM 720 O O . PHE A 1 83 ? -3.127 15.023 -11.881 1.00 49.50 83 PHE A O 1
ATOM 727 N N . GLU A 1 84 ? -4.010 12.996 -12.140 1.00 52.69 84 GLU A N 1
ATOM 728 C CA . GLU A 1 84 ? -5.252 13.330 -11.449 1.00 52.69 84 GLU A CA 1
ATOM 729 C C . GLU A 1 84 ? -5.008 13.116 -9.956 1.00 52.69 84 GLU A C 1
ATOM 731 O O . GLU A 1 84 ? -5.045 11.992 -9.442 1.00 52.69 84 GLU A O 1
ATOM 736 N N . LEU A 1 85 ? -4.744 14.226 -9.259 1.00 50.81 85 LEU A N 1
ATOM 737 C CA . LEU A 1 85 ? -4.704 14.299 -7.801 1.00 50.81 85 LEU A CA 1
ATOM 738 C C . LEU A 1 85 ? -5.888 13.489 -7.250 1.00 50.81 85 LEU A C 1
ATOM 740 O O . LEU A 1 85 ? -7.049 13.868 -7.410 1.00 50.81 85 LEU A O 1
ATOM 744 N N . ASN A 1 86 ? -5.582 12.367 -6.594 1.00 51.78 86 ASN A N 1
ATOM 745 C CA . ASN A 1 86 ? -6.527 11.459 -5.935 1.00 51.78 86 ASN A CA 1
ATOM 746 C C . ASN A 1 86 ? -7.199 10.361 -6.774 1.00 51.78 86 ASN A C 1
ATOM 748 O O . ASN A 1 86 ? -8.120 9.729 -6.248 1.00 51.78 86 ASN A O 1
ATOM 752 N N . ARG A 1 87 ? -6.753 10.040 -7.994 1.00 56.53 87 ARG A N 1
ATOM 753 C CA . ARG A 1 87 ? -7.187 8.812 -8.688 1.00 56.53 87 ARG A CA 1
ATOM 754 C C . ARG A 1 87 ? -5.991 7.997 -9.165 1.00 56.53 87 ARG A C 1
ATOM 756 O O . ARG A 1 87 ? -5.207 8.462 -9.982 1.00 56.53 87 ARG A O 1
ATOM 763 N N . LEU A 1 88 ? -5.865 6.770 -8.658 1.00 60.97 88 LEU A N 1
ATOM 764 C CA . LEU A 1 88 ? -5.016 5.774 -9.307 1.00 60.97 88 LEU A CA 1
ATOM 765 C C . LEU A 1 88 ? -5.647 5.396 -10.641 1.00 60.97 88 LEU A C 1
ATOM 767 O O . LEU A 1 88 ? -6.816 5.002 -10.669 1.00 60.97 88 LEU A O 1
ATOM 771 N N . GLY A 1 89 ? -4.862 5.467 -11.714 1.00 58.06 89 GLY A N 1
ATOM 772 C CA . GLY A 1 89 ? -5.175 4.721 -12.923 1.00 58.06 89 GLY A CA 1
ATOM 773 C C . GLY A 1 89 ? -5.275 3.236 -12.576 1.00 58.06 89 GLY A C 1
ATOM 774 O O . GLY A 1 89 ? -4.400 2.695 -11.895 1.00 58.06 89 GLY A O 1
ATOM 775 N N . ALA A 1 90 ? -6.359 2.587 -13.001 1.00 62.81 90 ALA A N 1
ATOM 776 C CA . ALA A 1 90 ? -6.425 1.133 -13.006 1.00 62.81 90 ALA A CA 1
ATOM 777 C C . ALA A 1 90 ? -5.220 0.624 -13.805 1.00 62.81 90 ALA A C 1
ATOM 779 O O . ALA A 1 90 ? -5.012 1.051 -14.943 1.00 62.81 90 ALA A O 1
ATOM 780 N N . GLY A 1 91 ? -4.387 -0.224 -13.201 1.00 72.62 91 GLY A N 1
ATOM 781 C CA . GLY A 1 91 ? -3.251 -0.794 -13.915 1.00 72.62 91 GLY A CA 1
ATOM 782 C C . GLY A 1 91 ? -3.765 -1.564 -15.126 1.00 72.62 91 GLY A C 1
ATOM 783 O O . GLY A 1 91 ? -4.615 -2.443 -14.993 1.00 72.62 91 GLY A O 1
ATOM 784 N N . THR A 1 92 ? -3.261 -1.251 -16.314 1.00 82.50 92 THR A N 1
ATOM 785 C CA . THR A 1 92 ? -3.621 -1.999 -17.520 1.00 82.50 92 THR A CA 1
ATOM 786 C C . THR A 1 92 ? -2.940 -3.361 -17.485 1.00 82.50 92 THR A C 1
ATOM 788 O O . THR A 1 92 ? -1.742 -3.465 -17.211 1.00 82.50 92 THR A O 1
ATOM 791 N N . SER A 1 93 ? -3.705 -4.431 -17.714 1.00 84.19 93 SER A N 1
ATOM 792 C CA . SER A 1 93 ? -3.125 -5.768 -17.835 1.00 84.19 93 SER A CA 1
ATOM 793 C C . SER A 1 93 ? -2.335 -5.850 -19.132 1.00 84.19 93 SER A C 1
ATOM 795 O O . SER A 1 93 ? -2.883 -5.673 -20.218 1.00 84.19 93 SER A O 1
ATOM 797 N N . LEU A 1 94 ? -1.068 -6.213 -19.018 1.00 83.94 94 LEU A N 1
ATOM 798 C CA . LEU A 1 94 ? -0.192 -6.478 -20.142 1.00 83.94 94 LEU A CA 1
ATOM 799 C C . LEU A 1 94 ? -0.210 -7.957 -20.506 1.00 83.94 94 LEU A C 1
ATOM 801 O O . LEU A 1 94 ? -0.394 -8.835 -19.657 1.00 83.94 94 LEU A O 1
ATOM 805 N N . SER A 1 95 ? 0.045 -8.236 -21.780 1.00 82.88 95 SER A N 1
ATOM 806 C CA . SER A 1 95 ? 0.247 -9.600 -22.264 1.00 82.88 95 SER A CA 1
ATOM 807 C C . SER A 1 95 ? 1.732 -9.863 -22.496 1.00 82.88 95 SER A C 1
ATOM 809 O O . SER A 1 95 ? 2.432 -9.031 -23.058 1.00 82.88 95 SER A O 1
ATOM 811 N N . ILE A 1 96 ? 2.241 -11.018 -22.066 1.00 81.94 96 ILE A N 1
ATOM 812 C CA . ILE A 1 96 ? 3.644 -11.389 -22.296 1.00 81.94 96 ILE A CA 1
ATOM 813 C C . ILE A 1 96 ? 3.727 -12.216 -23.577 1.00 81.94 96 ILE A C 1
ATOM 815 O O . ILE A 1 96 ? 3.124 -13.291 -23.656 1.00 81.94 96 ILE A O 1
ATOM 819 N N . LYS A 1 97 ? 4.486 -11.741 -24.566 1.00 85.19 97 LYS A N 1
ATOM 820 C CA . LYS A 1 97 ? 4.663 -12.406 -25.869 1.00 85.19 97 LYS A CA 1
ATOM 821 C C . LYS A 1 97 ? 6.118 -12.304 -26.323 1.00 85.19 97 LYS A C 1
ATOM 823 O O . LYS A 1 97 ? 6.888 -11.526 -25.767 1.00 85.19 97 LYS A O 1
ATOM 828 N N . ASN A 1 98 ? 6.500 -13.100 -27.322 1.00 86.12 98 ASN A N 1
ATOM 829 C CA . ASN A 1 98 ? 7.787 -12.917 -27.989 1.00 86.12 98 ASN A CA 1
ATOM 830 C C . ASN A 1 98 ? 7.691 -11.748 -28.975 1.00 86.12 98 ASN A C 1
ATOM 832 O O . ASN A 1 98 ? 6.764 -11.707 -29.784 1.00 86.12 98 ASN A O 1
ATOM 836 N N . CYS A 1 99 ? 8.626 -10.806 -28.904 1.00 88.06 99 CYS A N 1
ATOM 837 C CA . CYS A 1 99 ? 8.691 -9.692 -29.837 1.00 88.06 99 CYS A CA 1
ATOM 838 C C . CYS A 1 99 ? 9.506 -10.062 -31.069 1.00 88.06 99 CYS A C 1
ATOM 840 O O . CYS A 1 99 ? 10.648 -10.479 -30.944 1.00 88.06 99 CYS A O 1
ATOM 842 N N . ALA A 1 100 ? 8.951 -9.841 -32.260 1.00 90.19 100 ALA A N 1
ATOM 843 C CA . ALA A 1 100 ? 9.670 -10.076 -33.511 1.00 90.19 100 ALA A CA 1
ATOM 844 C C . ALA A 1 100 ? 10.839 -9.098 -33.740 1.00 90.19 100 ALA A C 1
ATOM 846 O O . ALA A 1 100 ? 11.721 -9.397 -34.530 1.00 90.19 100 ALA A O 1
ATOM 847 N N . ILE A 1 101 ? 10.844 -7.937 -33.071 1.00 89.62 101 ILE A N 1
ATOM 848 C CA . ILE A 1 101 ? 11.864 -6.894 -33.268 1.00 89.62 101 ILE A CA 1
ATOM 849 C C . ILE A 1 101 ? 13.056 -7.110 -32.336 1.00 89.62 101 ILE A C 1
ATOM 851 O O . ILE A 1 101 ? 14.196 -7.115 -32.782 1.00 89.62 101 ILE A O 1
ATOM 855 N N . CYS A 1 102 ? 12.813 -7.263 -31.030 1.00 87.62 102 CYS A N 1
ATOM 856 C CA . CYS A 1 102 ? 13.896 -7.445 -30.059 1.00 87.62 102 CYS A CA 1
ATOM 857 C C . CYS A 1 102 ? 14.170 -8.909 -29.707 1.00 87.62 102 CYS A C 1
ATOM 859 O O . CYS A 1 102 ? 15.060 -9.155 -28.898 1.00 87.62 102 CYS A O 1
ATOM 861 N N . GLU A 1 103 ? 13.391 -9.850 -30.257 1.00 86.81 103 GLU A N 1
ATOM 862 C CA . GLU A 1 103 ? 13.489 -11.306 -30.041 1.00 86.81 103 GLU A CA 1
ATOM 863 C C . GLU A 1 103 ? 13.436 -11.730 -28.564 1.00 86.81 103 GLU A C 1
ATOM 865 O O . GLU A 1 103 ? 13.846 -12.826 -28.179 1.00 86.81 103 GLU A O 1
ATOM 870 N N . LYS A 1 104 ? 12.913 -10.848 -27.707 1.00 83.50 104 LYS A N 1
ATOM 871 C CA . LYS A 1 104 ? 12.744 -11.084 -26.276 1.00 83.50 104 LYS A CA 1
ATOM 872 C C . LYS A 1 104 ? 11.282 -11.359 -25.964 1.00 83.50 104 LYS A C 1
ATOM 874 O O . LYS A 1 104 ? 10.370 -10.765 -26.540 1.00 83.50 104 LYS A O 1
ATOM 879 N N . MET A 1 105 ? 11.064 -12.211 -24.969 1.00 81.94 105 MET A N 1
ATOM 880 C CA . MET A 1 105 ? 9.754 -12.393 -24.359 1.00 81.94 105 MET A CA 1
ATOM 881 C C . MET A 1 105 ? 9.515 -11.278 -23.331 1.00 81.94 105 MET A C 1
ATOM 883 O O . MET A 1 105 ? 10.116 -11.274 -22.258 1.00 81.94 105 MET A O 1
ATOM 887 N N . ILE A 1 106 ? 8.665 -10.317 -23.689 1.00 85.00 106 ILE A N 1
ATOM 888 C CA . ILE A 1 106 ? 8.465 -9.039 -22.985 1.00 85.00 106 ILE A CA 1
ATOM 889 C C . ILE A 1 106 ? 6.967 -8.695 -22.895 1.00 85.00 106 ILE A C 1
ATOM 891 O O . ILE A 1 106 ? 6.155 -9.336 -23.575 1.00 85.00 106 ILE A O 1
ATOM 895 N N . PRO A 1 107 ? 6.563 -7.722 -22.056 1.00 85.25 107 PRO A N 1
ATOM 896 C CA . PRO A 1 107 ? 5.196 -7.218 -22.066 1.00 85.25 107 PRO A CA 1
ATOM 897 C C . PRO A 1 107 ? 4.819 -6.434 -23.323 1.00 85.25 107 PRO A C 1
ATOM 899 O O . PRO A 1 107 ? 5.599 -5.632 -23.839 1.00 85.25 107 PRO A O 1
ATOM 902 N N . PHE A 1 108 ? 3.562 -6.598 -23.709 1.00 86.19 108 PHE A N 1
ATOM 903 C CA . PHE A 1 108 ? 2.871 -5.844 -24.738 1.00 86.19 108 PHE A CA 1
ATOM 904 C C . PHE A 1 108 ? 1.677 -5.114 -24.132 1.00 86.19 108 PHE A C 1
ATOM 906 O O . PHE A 1 108 ? 0.959 -5.700 -23.309 1.00 86.19 108 PHE A O 1
ATOM 913 N N . ASP A 1 109 ? 1.471 -3.871 -24.561 1.00 83.38 109 ASP A N 1
ATOM 914 C CA . ASP A 1 109 ? 0.289 -3.079 -24.219 1.00 83.38 109 ASP A CA 1
ATOM 915 C C . ASP A 1 109 ? -0.985 -3.601 -24.917 1.00 83.38 109 ASP A C 1
ATOM 917 O O . ASP A 1 109 ? -0.975 -4.614 -25.629 1.00 83.38 109 ASP A O 1
ATOM 921 N N . SER A 1 110 ? -2.113 -2.928 -24.676 1.00 79.56 110 SER A N 1
ATOM 922 C CA . SER A 1 110 ? -3.411 -3.276 -25.268 1.00 79.56 110 SER A CA 1
ATOM 923 C C . SER A 1 110 ? -3.452 -3.126 -26.789 1.00 79.56 110 SER A C 1
ATOM 925 O O . SER A 1 110 ? -4.246 -3.802 -27.440 1.00 79.56 110 SER A O 1
ATOM 927 N N . GLU A 1 111 ? -2.594 -2.279 -27.352 1.00 83.31 111 GLU A N 1
ATOM 928 C CA . GLU A 1 111 ? -2.452 -2.060 -28.794 1.00 83.31 111 GLU A CA 1
ATOM 929 C C . GLU A 1 111 ? -1.464 -3.047 -29.432 1.00 83.31 111 GLU A C 1
ATOM 931 O O . GLU A 1 111 ? -1.216 -3.011 -30.635 1.00 83.31 111 GLU A O 1
ATOM 936 N N . ASN A 1 112 ? -0.953 -3.997 -28.641 1.00 84.06 112 ASN A N 1
ATOM 937 C CA . ASN A 1 112 ? 0.018 -4.995 -29.057 1.00 84.06 112 ASN A CA 1
ATOM 938 C C . ASN A 1 112 ? 1.359 -4.378 -29.498 1.00 84.06 112 ASN A C 1
ATOM 940 O O . ASN A 1 112 ? 2.071 -4.961 -30.322 1.00 84.06 112 ASN A O 1
ATOM 944 N N . ASN A 1 113 ? 1.752 -3.266 -28.873 1.00 87.00 113 ASN A N 1
ATOM 945 C CA . ASN A 1 113 ? 3.091 -2.707 -28.983 1.00 87.00 113 ASN A CA 1
ATOM 946 C C . ASN A 1 113 ? 4.015 -3.310 -27.921 1.00 87.00 113 ASN A C 1
ATOM 948 O O . ASN A 1 113 ? 3.660 -3.468 -26.752 1.00 87.00 113 ASN A O 1
ATOM 952 N N . CYS A 1 114 ? 5.236 -3.643 -28.331 1.00 88.19 114 CYS A N 1
ATOM 953 C CA . CYS A 1 114 ? 6.290 -4.121 -27.440 1.00 88.19 114 CYS A CA 1
ATOM 954 C C . CYS A 1 114 ? 6.751 -2.980 -26.526 1.00 88.19 114 CYS A C 1
ATOM 956 O O . CYS A 1 114 ? 7.325 -2.016 -27.027 1.00 88.19 114 CYS A O 1
ATOM 958 N N . LEU A 1 115 ? 6.600 -3.108 -25.201 1.00 85.81 115 LEU A N 1
ATOM 959 C CA . LEU A 1 115 ? 6.989 -2.037 -24.266 1.00 85.81 115 LEU A CA 1
ATOM 960 C C . LEU A 1 115 ? 8.483 -1.686 -24.301 1.00 85.81 115 LEU A C 1
ATOM 962 O O . LEU A 1 115 ? 8.866 -0.590 -23.908 1.00 85.81 115 LEU A O 1
ATOM 966 N N . LEU A 1 116 ? 9.336 -2.609 -24.750 1.00 86.50 116 LEU A N 1
ATOM 967 C CA . LEU A 1 116 ? 10.769 -2.347 -24.877 1.00 86.50 116 LEU A CA 1
ATOM 968 C C . LEU A 1 116 ? 11.117 -1.616 -26.184 1.00 86.50 116 LEU A C 1
ATOM 970 O O . LEU A 1 116 ? 12.018 -0.785 -26.199 1.00 86.50 116 LEU A O 1
ATOM 974 N N . CYS A 1 117 ? 10.433 -1.945 -27.283 1.00 86.38 117 CYS A N 1
ATOM 975 C CA . CYS A 1 117 ? 10.696 -1.366 -28.603 1.00 86.38 117 CYS A CA 1
ATOM 976 C C . CYS A 1 117 ? 9.955 -0.045 -28.813 1.00 86.38 117 CYS A C 1
ATOM 978 O O . CYS A 1 117 ? 10.478 0.828 -29.492 1.00 86.38 117 CYS A O 1
ATOM 980 N N . ASN A 1 118 ? 8.766 0.107 -28.228 1.00 81.38 118 ASN A N 1
ATOM 981 C CA . ASN A 1 118 ? 7.899 1.273 -28.397 1.00 81.38 118 ASN A CA 1
ATOM 982 C C . ASN A 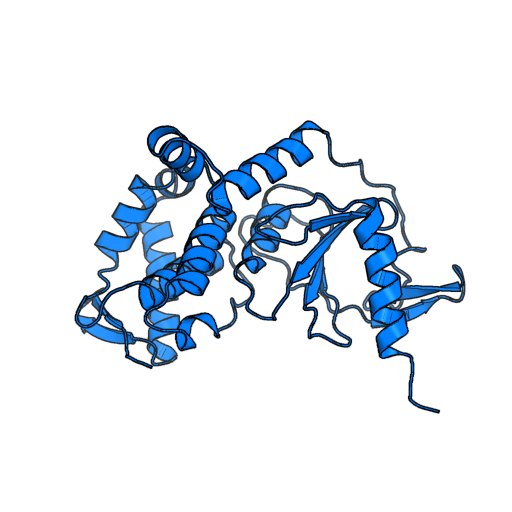1 118 ? 8.273 2.442 -27.470 1.00 81.38 118 ASN A C 1
ATOM 984 O O . ASN A 1 118 ? 7.422 3.186 -26.993 1.00 81.38 118 ASN A O 1
ATOM 988 N N . LYS A 1 119 ? 9.555 2.563 -27.124 1.00 70.56 119 LYS A N 1
ATOM 989 C CA . LYS A 1 119 ? 10.020 3.545 -26.151 1.00 70.56 119 LYS A CA 1
ATOM 990 C C . LYS A 1 119 ? 10.354 4.848 -26.871 1.00 70.56 119 LYS A C 1
ATOM 992 O O . LYS A 1 119 ? 11.465 5.010 -27.368 1.00 70.56 119 LYS A O 1
ATOM 997 N N . GLU A 1 120 ? 9.390 5.763 -26.932 1.00 60.53 120 GLU A N 1
ATOM 998 C CA . GLU A 1 120 ? 9.539 7.039 -27.651 1.00 60.53 120 GLU A CA 1
ATOM 999 C C . GLU A 1 120 ? 10.548 7.994 -26.983 1.00 60.53 120 GLU A C 1
ATOM 1001 O O . GLU A 1 120 ? 11.215 8.768 -27.666 1.00 60.53 120 GLU A O 1
ATOM 1006 N N . THR A 1 121 ? 10.756 7.883 -25.665 1.00 58.97 121 THR A N 1
ATOM 1007 C CA . THR A 1 121 ? 11.735 8.693 -24.920 1.00 58.97 121 THR A CA 1
ATOM 1008 C C . THR A 1 121 ? 12.344 7.925 -23.748 1.00 58.97 121 THR A C 1
ATOM 1010 O O . THR A 1 121 ? 11.650 7.237 -22.999 1.00 58.97 121 THR A O 1
ATOM 1013 N N . LYS A 1 122 ? 13.662 8.064 -23.542 1.00 62.94 122 LYS A N 1
ATOM 1014 C CA . LYS A 1 122 ? 14.293 7.693 -22.266 1.00 62.94 122 LYS A CA 1
ATOM 1015 C C . LYS A 1 122 ? 13.847 8.706 -21.215 1.00 62.94 122 LYS A C 1
ATOM 1017 O O . LYS A 1 122 ? 14.340 9.831 -21.216 1.00 62.94 122 LYS A O 1
ATOM 1022 N N . GLU A 1 123 ? 12.936 8.313 -20.330 1.00 70.12 123 GLU A N 1
ATOM 1023 C CA . GLU A 1 123 ? 12.675 9.111 -19.130 1.00 70.12 123 GLU A CA 1
ATOM 1024 C C . GLU A 1 123 ? 13.960 9.242 -18.298 1.00 70.12 123 GLU A C 1
ATOM 1026 O O . GLU A 1 123 ? 14.835 8.366 -18.344 1.00 70.12 123 GLU A O 1
ATOM 1031 N N . SER A 1 124 ? 14.083 10.344 -17.554 1.00 81.19 124 SER A N 1
ATOM 1032 C CA . SER A 1 124 ? 15.228 10.583 -16.674 1.00 81.19 124 SER A CA 1
ATOM 1033 C C . SER A 1 124 ? 15.360 9.463 -15.646 1.00 81.19 124 SER A C 1
ATOM 1035 O O . SER A 1 124 ? 14.364 8.945 -15.155 1.00 81.19 124 SER A O 1
ATOM 1037 N N . LEU A 1 125 ? 16.591 9.091 -15.303 1.00 87.94 125 LEU A N 1
ATOM 1038 C CA . LEU A 1 125 ? 16.841 8.119 -14.240 1.00 87.94 125 LEU A CA 1
ATOM 1039 C C . LEU A 1 125 ? 16.454 8.718 -12.874 1.00 87.94 125 LEU A C 1
ATOM 1041 O O . LEU A 1 125 ? 16.702 9.911 -12.669 1.00 87.94 125 LEU A O 1
ATOM 1045 N N . PRO A 1 126 ? 15.934 7.913 -11.927 1.00 91.31 126 PRO A N 1
ATOM 1046 C CA . PRO A 1 126 ? 15.784 8.333 -10.545 1.00 91.31 126 PRO A CA 1
ATOM 1047 C C . PRO A 1 126 ? 17.121 8.803 -9.987 1.00 91.31 126 PRO A C 1
ATOM 1049 O O . PRO A 1 126 ? 18.164 8.157 -10.140 1.00 91.31 126 PRO A O 1
ATOM 1052 N N . THR A 1 127 ? 17.095 9.946 -9.323 1.00 94.00 127 THR A N 1
ATOM 1053 C CA . THR A 1 127 ? 18.264 10.517 -8.675 1.00 94.00 127 THR A CA 1
ATOM 1054 C C . THR A 1 127 ? 18.679 9.672 -7.473 1.00 94.00 127 THR A C 1
ATOM 1056 O O . THR A 1 127 ? 17.892 8.955 -6.847 1.00 94.00 127 THR A O 1
ATOM 1059 N N . ARG A 1 128 ? 19.945 9.813 -7.065 1.00 94.06 128 ARG A N 1
ATOM 1060 C CA . ARG A 1 128 ? 20.439 9.192 -5.828 1.00 94.06 128 ARG A CA 1
ATOM 1061 C C . ARG A 1 128 ? 19.640 9.641 -4.599 1.00 94.06 128 ARG A C 1
ATOM 1063 O O . ARG A 1 128 ? 19.516 8.871 -3.652 1.00 94.06 128 ARG A O 1
ATOM 1070 N N . HIS A 1 129 ? 19.132 10.873 -4.606 1.00 95.38 129 HIS A N 1
ATOM 1071 C CA . HIS A 1 129 ? 18.322 11.400 -3.515 1.00 95.38 129 HIS A CA 1
ATOM 1072 C C . HIS A 1 129 ? 17.005 10.629 -3.377 1.00 95.38 129 HIS A C 1
ATOM 1074 O O . HIS A 1 129 ? 16.719 10.132 -2.294 1.00 95.38 129 HIS A O 1
ATOM 1080 N N . GLU A 1 130 ? 16.277 10.432 -4.476 1.00 95.00 130 GLU A N 1
ATOM 1081 C CA . GLU A 1 130 ? 14.997 9.707 -4.490 1.00 95.00 130 GLU A CA 1
ATOM 1082 C C . GLU A 1 130 ? 15.175 8.231 -4.110 1.00 95.00 130 GLU A C 1
ATOM 1084 O O . GLU A 1 130 ? 14.436 7.696 -3.287 1.00 95.00 130 GLU A O 1
ATOM 1089 N N . ILE A 1 131 ? 16.228 7.576 -4.616 1.00 95.75 131 ILE A N 1
ATOM 1090 C CA . ILE A 1 131 ? 16.549 6.194 -4.224 1.00 95.75 131 ILE A CA 1
ATOM 1091 C C . ILE A 1 131 ? 16.855 6.098 -2.720 1.00 95.75 131 ILE A C 1
ATOM 1093 O O . ILE A 1 131 ? 16.444 5.143 -2.056 1.00 95.75 131 ILE A O 1
ATOM 1097 N N . ASN A 1 132 ? 17.593 7.064 -2.168 1.00 96.31 132 ASN A N 1
ATOM 1098 C CA . ASN A 1 132 ? 17.899 7.088 -0.739 1.00 96.31 132 ASN A CA 1
ATOM 1099 C C . ASN A 1 132 ? 16.650 7.367 0.107 1.00 96.31 132 ASN A C 1
ATOM 1101 O O . ASN A 1 132 ? 16.493 6.750 1.156 1.00 96.31 132 ASN A O 1
ATOM 1105 N N . GLU A 1 133 ? 15.756 8.242 -0.348 1.00 96.00 133 GLU A N 1
ATOM 1106 C CA . GLU A 1 133 ? 14.478 8.508 0.314 1.00 96.00 133 GLU A CA 1
ATOM 1107 C C . GLU A 1 133 ? 13.624 7.231 0.408 1.00 96.00 133 GLU A C 1
ATOM 1109 O O . GLU A 1 133 ? 13.189 6.851 1.497 1.00 96.00 133 GLU A O 1
ATOM 1114 N N . ILE A 1 134 ? 13.479 6.502 -0.703 1.00 97.12 134 ILE A N 1
ATOM 1115 C CA . ILE A 1 134 ? 12.788 5.205 -0.747 1.00 97.12 134 ILE A CA 1
ATOM 1116 C C . ILE A 1 134 ? 13.392 4.219 0.267 1.00 97.12 134 ILE A C 1
ATOM 1118 O O . ILE A 1 134 ? 12.660 3.553 1.004 1.00 97.12 134 ILE A O 1
ATOM 1122 N N . ARG A 1 135 ? 14.727 4.135 0.341 1.00 96.31 135 ARG A N 1
ATOM 1123 C CA . ARG A 1 135 ? 15.428 3.269 1.306 1.00 96.31 135 ARG A CA 1
ATOM 1124 C C . ARG A 1 135 ? 15.175 3.683 2.754 1.00 96.31 135 ARG A C 1
ATOM 1126 O O . ARG A 1 135 ? 14.954 2.823 3.603 1.00 96.31 135 ARG A O 1
ATOM 1133 N N . GLU A 1 136 ? 15.169 4.978 3.051 1.00 95.00 136 GLU A N 1
ATOM 1134 C CA . GLU A 1 136 ? 14.871 5.479 4.396 1.00 95.00 136 GLU A CA 1
ATOM 1135 C C . GLU A 1 136 ? 13.431 5.164 4.822 1.00 95.00 136 GLU A C 1
ATOM 1137 O O . GLU A 1 136 ? 13.186 4.772 5.973 1.00 95.00 136 GLU A O 1
ATOM 1142 N N . PHE A 1 137 ? 12.471 5.265 3.900 1.00 96.56 137 PHE A N 1
ATOM 1143 C CA . PHE A 1 137 ? 11.100 4.841 4.167 1.00 96.56 137 PHE A CA 1
ATOM 1144 C C . PHE A 1 137 ? 10.993 3.334 4.382 1.00 96.56 137 PHE A C 1
ATOM 1146 O O . PHE A 1 137 ? 10.336 2.911 5.336 1.00 96.56 137 PHE A O 1
ATOM 1153 N N . ASP A 1 138 ? 11.680 2.525 3.576 1.00 96.25 138 ASP A N 1
ATOM 1154 C CA . ASP A 1 138 ? 11.725 1.075 3.757 1.00 96.25 138 ASP A CA 1
ATOM 1155 C C . ASP A 1 138 ? 12.263 0.674 5.135 1.00 96.25 138 ASP A C 1
ATOM 1157 O O . ASP A 1 138 ? 11.633 -0.123 5.838 1.00 96.25 138 ASP A O 1
ATOM 1161 N N . LEU A 1 139 ? 13.381 1.272 5.560 1.00 94.31 139 LEU A N 1
ATOM 1162 C CA . LEU A 1 139 ? 13.955 1.051 6.889 1.00 94.31 139 LEU A CA 1
ATOM 1163 C C . LEU A 1 139 ? 12.966 1.438 7.993 1.00 94.31 139 LEU A C 1
ATOM 1165 O O . LEU A 1 139 ? 12.837 0.744 9.002 1.00 94.31 139 LEU A O 1
ATOM 1169 N N . THR A 1 140 ? 12.236 2.536 7.802 1.00 94.38 140 THR A N 1
ATOM 1170 C CA . THR A 1 140 ? 11.236 3.007 8.764 1.00 94.38 140 THR A CA 1
ATOM 1171 C C . THR A 1 140 ? 10.041 2.054 8.860 1.00 94.38 140 THR A C 1
ATOM 1173 O O . THR A 1 140 ? 9.584 1.762 9.972 1.00 94.38 140 THR A O 1
ATOM 1176 N N . ILE A 1 141 ? 9.541 1.562 7.722 1.00 93.69 141 ILE A N 1
ATOM 1177 C CA . ILE A 1 141 ? 8.423 0.610 7.628 1.00 93.69 141 ILE A CA 1
ATOM 1178 C C . ILE A 1 141 ? 8.806 -0.734 8.244 1.00 93.69 141 ILE A C 1
ATOM 1180 O O . ILE A 1 141 ? 8.038 -1.288 9.033 1.00 93.69 141 ILE A O 1
ATOM 1184 N N . SER A 1 142 ? 9.996 -1.225 7.909 1.00 89.94 142 SER A N 1
ATOM 1185 C CA . SER A 1 142 ? 10.518 -2.530 8.329 1.00 89.94 142 SER A CA 1
ATOM 1186 C C . SER A 1 142 ? 10.972 -2.558 9.787 1.00 89.94 142 SER A C 1
ATOM 1188 O O . SER A 1 142 ? 11.449 -3.584 10.253 1.00 89.94 142 SER A O 1
ATOM 1190 N N . GLN A 1 143 ? 10.789 -1.448 10.513 1.00 80.88 143 GLN A N 1
ATOM 1191 C CA . GLN A 1 143 ? 11.216 -1.282 11.900 1.00 80.88 143 GLN A CA 1
ATOM 1192 C C . GLN A 1 143 ? 12.708 -1.573 12.062 1.00 80.88 143 GLN A C 1
ATOM 1194 O O . GLN A 1 143 ? 13.098 -2.387 12.896 1.00 80.88 143 GLN A O 1
ATOM 1199 N N . GLY A 1 144 ? 13.537 -0.918 11.242 1.00 69.00 144 GLY A N 1
ATOM 1200 C CA . GLY A 1 144 ? 14.988 -0.996 11.371 1.00 69.00 144 GLY A CA 1
ATOM 1201 C C . GLY A 1 144 ? 15.445 -0.743 12.811 1.00 69.00 144 GLY A C 1
ATOM 1202 O O . GLY A 1 144 ? 14.695 -0.198 13.622 1.00 69.00 144 GLY A O 1
ATOM 1203 N N . ASN A 1 145 ? 16.685 -1.129 13.125 1.00 73.75 145 ASN A N 1
ATOM 1204 C CA . ASN A 1 145 ? 17.284 -1.061 14.467 1.00 73.75 145 ASN A CA 1
ATOM 1205 C C . ASN A 1 145 ? 17.538 0.387 14.944 1.00 73.75 145 ASN A C 1
ATOM 1207 O O . ASN A 1 145 ? 18.657 0.777 15.270 1.00 73.75 145 ASN A O 1
ATOM 1211 N N . PHE A 1 146 ? 16.499 1.213 14.959 1.00 79.12 146 PHE A N 1
ATOM 1212 C CA . PHE A 1 146 ? 16.499 2.565 15.475 1.00 79.12 146 PHE A CA 1
ATOM 1213 C C . PHE A 1 146 ? 16.105 2.550 16.950 1.00 79.12 146 PHE A C 1
ATOM 1215 O O . PHE A 1 146 ? 15.277 1.756 17.397 1.00 79.12 146 PHE A O 1
ATOM 1222 N N . ASN A 1 147 ? 16.633 3.513 17.703 1.00 87.06 147 ASN A N 1
ATOM 1223 C CA . ASN A 1 147 ? 16.093 3.841 19.018 1.00 87.06 147 ASN A CA 1
ATOM 1224 C C . ASN A 1 147 ? 14.579 4.161 18.891 1.00 87.06 147 ASN A C 1
ATOM 1226 O O . ASN A 1 147 ? 14.199 4.878 17.955 1.00 87.06 147 ASN A O 1
ATOM 1230 N N . PRO A 1 148 ? 13.718 3.701 19.825 1.00 86.06 148 PRO A N 1
ATOM 1231 C CA . PRO A 1 148 ? 12.282 3.991 19.837 1.00 86.06 148 PRO A CA 1
ATOM 1232 C C . PRO A 1 148 ? 11.889 5.453 19.571 1.00 86.06 148 PRO A C 1
ATOM 1234 O O . PRO A 1 148 ? 10.909 5.696 18.864 1.00 86.06 148 PRO A O 1
ATOM 1237 N N . ALA A 1 149 ? 12.640 6.431 20.090 1.00 88.38 149 ALA A N 1
ATOM 1238 C CA . ALA A 1 149 ? 12.353 7.852 19.871 1.00 88.38 149 ALA A CA 1
ATOM 1239 C C . ALA A 1 149 ? 12.552 8.265 18.401 1.00 88.38 149 ALA A C 1
ATOM 1241 O O . ALA A 1 149 ? 11.678 8.895 17.806 1.00 88.38 149 ALA A O 1
ATOM 1242 N N . ILE A 1 150 ? 13.660 7.832 17.791 1.00 88.94 150 ILE A N 1
ATOM 1243 C CA . ILE A 1 150 ? 13.978 8.089 16.377 1.00 88.94 150 ILE A CA 1
ATOM 1244 C C . ILE A 1 150 ? 12.979 7.363 15.476 1.00 88.94 150 ILE A C 1
ATOM 1246 O O . ILE A 1 150 ? 12.447 7.945 14.535 1.00 88.94 150 ILE A O 1
ATOM 1250 N N . GLN A 1 151 ? 12.666 6.104 15.792 1.00 88.81 151 GLN A N 1
ATOM 1251 C CA . GLN A 1 151 ? 11.682 5.316 15.053 1.00 88.81 151 GLN A CA 1
ATOM 1252 C C . GLN A 1 151 ? 10.298 5.977 15.059 1.00 88.81 151 GLN A C 1
ATOM 1254 O O . GLN A 1 151 ? 9.585 5.925 14.053 1.00 88.81 151 GLN A O 1
ATOM 1259 N N . LYS A 1 152 ? 9.902 6.574 16.190 1.00 89.50 152 LYS A N 1
ATOM 1260 C CA . LYS A 1 152 ? 8.640 7.306 16.320 1.00 89.50 152 LYS A CA 1
ATOM 1261 C C . LYS A 1 152 ? 8.624 8.542 15.425 1.00 89.50 152 LYS A C 1
ATOM 1263 O O . LYS A 1 152 ? 7.636 8.736 14.721 1.00 89.50 152 LYS A O 1
ATOM 1268 N N . GLU A 1 153 ? 9.701 9.322 15.417 1.00 92.00 153 GLU A N 1
ATOM 1269 C CA . GLU A 1 153 ? 9.792 10.524 14.584 1.00 92.00 153 GLU A CA 1
ATOM 1270 C C . GLU A 1 153 ? 9.815 10.176 13.093 1.00 92.00 153 GLU A C 1
ATOM 1272 O O . GLU A 1 153 ? 8.993 10.679 12.332 1.00 92.00 153 GLU A O 1
ATOM 1277 N N . LYS A 1 154 ? 10.641 9.207 12.679 1.00 93.31 154 LYS A N 1
ATOM 1278 C CA . LYS A 1 154 ? 10.664 8.734 11.287 1.00 93.31 154 LYS A CA 1
ATOM 1279 C C . LYS A 1 154 ? 9.301 8.210 10.828 1.00 93.31 154 LYS A C 1
ATOM 1281 O O . LYS A 1 154 ? 8.847 8.544 9.739 1.00 93.31 154 LYS A O 1
ATOM 1286 N N . ARG A 1 155 ? 8.593 7.439 11.669 1.00 92.69 155 ARG A N 1
ATOM 1287 C CA . ARG A 1 155 ? 7.228 6.964 11.352 1.00 92.69 155 ARG A CA 1
ATOM 1288 C C . ARG A 1 155 ? 6.261 8.111 11.119 1.00 92.69 155 ARG A C 1
ATOM 1290 O O . ARG A 1 155 ? 5.385 7.981 10.272 1.00 92.69 155 ARG A O 1
ATOM 1297 N N . ARG A 1 156 ? 6.401 9.203 11.869 1.00 95.31 156 ARG A N 1
ATOM 1298 C CA . ARG A 1 156 ? 5.519 10.367 11.773 1.00 95.31 156 ARG A CA 1
ATOM 1299 C C . ARG A 1 156 ? 5.617 11.057 10.413 1.00 95.31 156 ARG A C 1
ATOM 1301 O O . ARG A 1 156 ? 4.629 11.646 9.979 1.00 95.31 156 ARG A O 1
ATOM 1308 N N . LEU A 1 157 ? 6.768 10.936 9.753 1.00 95.81 157 LEU A N 1
ATOM 1309 C CA . LEU A 1 157 ? 7.072 11.503 8.439 1.00 95.81 157 LEU A CA 1
ATOM 1310 C C . LEU A 1 157 ? 6.712 10.580 7.265 1.00 95.81 157 LEU A C 1
ATOM 1312 O O . LEU A 1 157 ? 6.924 10.961 6.121 1.00 95.81 157 LEU A O 1
ATOM 1316 N N . LEU A 1 158 ? 6.179 9.376 7.508 1.00 96.06 158 LEU A N 1
ATOM 1317 C CA . LEU A 1 158 ? 5.797 8.486 6.411 1.00 96.06 158 LEU A CA 1
ATOM 1318 C C . LEU A 1 158 ? 4.657 9.100 5.574 1.00 96.06 158 LEU A C 1
ATOM 1320 O O . LEU A 1 158 ? 3.621 9.467 6.146 1.00 96.06 158 LEU A O 1
ATOM 1324 N N . PRO A 1 159 ? 4.786 9.126 4.234 1.00 95.75 159 PRO A N 1
ATOM 1325 C CA . PRO A 1 159 ? 3.679 9.413 3.330 1.00 95.75 159 PRO A CA 1
ATOM 1326 C C . PRO A 1 159 ? 2.486 8.494 3.603 1.00 95.75 159 PRO A C 1
ATOM 1328 O O . PRO A 1 159 ? 2.660 7.337 3.990 1.00 95.75 159 PRO A O 1
ATOM 1331 N N . ILE A 1 160 ? 1.266 8.982 3.368 1.00 95.75 160 ILE A N 1
ATOM 1332 C CA . ILE A 1 160 ? 0.022 8.278 3.733 1.00 95.75 160 ILE A CA 1
ATOM 1333 C C . ILE A 1 160 ? -0.014 6.815 3.236 1.00 95.75 160 ILE A C 1
ATOM 1335 O O . ILE A 1 160 ? -0.288 5.934 4.060 1.00 95.75 160 ILE A O 1
ATOM 1339 N N . PRO A 1 161 ? 0.320 6.501 1.964 1.00 95.00 161 PRO A N 1
ATOM 1340 C CA . PRO A 1 161 ? 0.300 5.114 1.498 1.00 95.00 161 PRO A CA 1
ATOM 1341 C C . PRO A 1 161 ? 1.349 4.224 2.180 1.00 95.00 161 PRO A C 1
ATOM 1343 O O . PRO A 1 161 ? 1.093 3.050 2.458 1.00 95.00 161 PRO A O 1
ATOM 1346 N N . LEU A 1 162 ? 2.514 4.783 2.514 1.00 96.94 162 LEU A N 1
ATOM 1347 C CA . LEU A 1 162 ? 3.600 4.077 3.199 1.00 96.94 162 LEU A CA 1
ATOM 1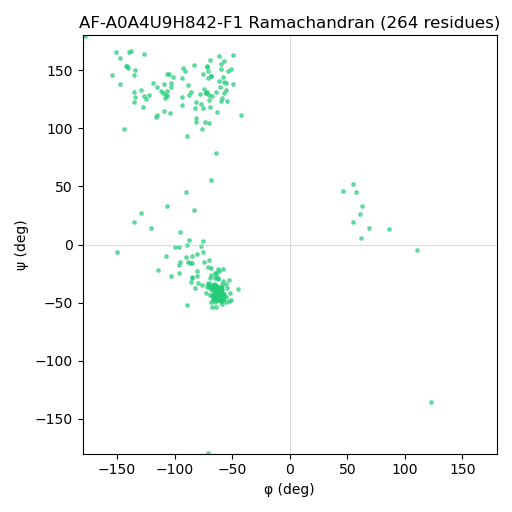348 C C . LEU A 1 162 ? 3.313 3.882 4.693 1.00 96.94 162 LEU A C 1
ATOM 1350 O O . LEU A 1 162 ? 3.616 2.833 5.265 1.00 96.94 162 LEU A O 1
ATOM 1354 N N . ALA A 1 163 ? 2.649 4.847 5.328 1.00 96.12 163 ALA A N 1
ATOM 1355 C CA . ALA A 1 163 ? 2.134 4.705 6.684 1.00 96.12 163 ALA A CA 1
ATOM 1356 C C . ALA A 1 163 ? 1.105 3.560 6.766 1.00 96.12 163 ALA A C 1
ATOM 1358 O O . ALA A 1 163 ? 1.153 2.749 7.697 1.00 96.12 163 ALA A O 1
ATOM 1359 N N . ALA A 1 164 ? 0.232 3.446 5.76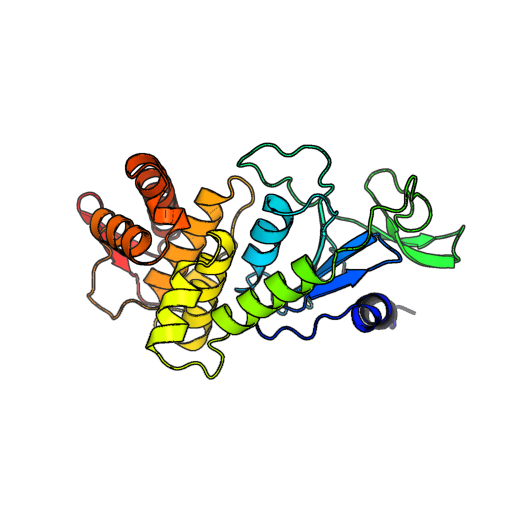0 1.00 96.00 164 ALA A N 1
ATOM 1360 C CA . ALA A 1 164 ? -0.709 2.338 5.631 1.00 96.00 164 ALA A CA 1
ATOM 1361 C C . ALA A 1 164 ? -0.004 0.995 5.350 1.00 96.00 164 ALA A C 1
ATOM 1363 O O . ALA A 1 164 ? -0.378 -0.016 5.951 1.00 96.00 164 ALA A O 1
ATOM 1364 N N . ALA A 1 165 ? 1.054 0.984 4.524 1.00 94.81 165 ALA A N 1
ATOM 1365 C CA . ALA A 1 165 ? 1.895 -0.199 4.289 1.00 94.81 165 ALA A CA 1
ATOM 1366 C C . ALA A 1 165 ? 2.494 -0.716 5.605 1.00 94.81 165 ALA A C 1
ATOM 1368 O O . ALA A 1 165 ? 2.410 -1.904 5.915 1.00 94.81 165 ALA A O 1
ATOM 1369 N N . SER A 1 166 ? 3.042 0.196 6.417 1.00 95.00 166 SER A N 1
ATOM 1370 C CA . SER A 1 166 ? 3.602 -0.120 7.734 1.00 95.00 166 SER A CA 1
ATOM 1371 C C . SER A 1 166 ? 2.557 -0.717 8.675 1.00 95.00 166 SER A C 1
ATOM 1373 O O . SER A 1 166 ? 2.818 -1.741 9.305 1.00 95.00 166 SER A O 1
ATOM 1375 N N . ALA A 1 167 ? 1.357 -0.131 8.741 1.00 95.19 167 ALA A N 1
ATOM 1376 C CA . ALA A 1 167 ? 0.276 -0.660 9.570 1.00 95.19 167 ALA A CA 1
ATOM 1377 C C . ALA A 1 167 ? -0.159 -2.064 9.123 1.00 95.19 167 ALA A C 1
AT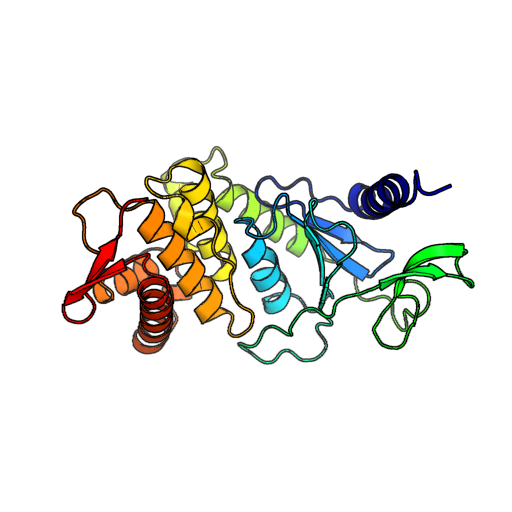OM 1379 O O . ALA A 1 167 ? -0.256 -2.963 9.961 1.00 95.19 167 ALA A O 1
ATOM 1380 N N . ARG A 1 168 ? -0.363 -2.278 7.813 1.00 93.81 168 ARG A N 1
ATOM 1381 C CA . ARG A 1 168 ? -0.701 -3.602 7.271 1.00 93.81 168 ARG A CA 1
ATOM 1382 C C . ARG A 1 168 ? 0.401 -4.614 7.540 1.00 93.81 168 ARG A C 1
ATOM 1384 O O . ARG A 1 168 ? 0.083 -5.708 7.978 1.00 93.81 168 ARG A O 1
ATOM 1391 N N . ARG A 1 169 ? 1.675 -4.273 7.332 1.00 93.69 169 ARG A N 1
ATOM 1392 C CA . ARG A 1 169 ? 2.785 -5.197 7.598 1.00 93.69 169 ARG A CA 1
ATOM 1393 C C . ARG A 1 169 ? 2.747 -5.718 9.036 1.00 93.69 169 ARG A C 1
ATOM 1395 O O . ARG A 1 169 ? 2.767 -6.924 9.240 1.00 93.69 169 ARG A O 1
ATOM 1402 N N . VAL A 1 170 ? 2.606 -4.820 10.014 1.00 93.75 170 VAL A N 1
ATOM 1403 C CA . VAL A 1 170 ? 2.487 -5.215 11.428 1.00 93.75 170 VAL A CA 1
ATOM 1404 C C . VAL A 1 170 ? 1.268 -6.108 11.659 1.00 93.75 170 VAL A C 1
ATOM 1406 O O . VAL A 1 170 ? 1.356 -7.067 12.420 1.00 93.75 170 VAL A O 1
ATOM 1409 N N . ALA A 1 171 ? 0.146 -5.820 10.998 1.00 95.06 171 ALA A N 1
ATOM 1410 C CA . ALA A 1 171 ? -1.049 -6.649 11.083 1.00 95.06 171 ALA A CA 1
ATOM 1411 C C . ALA A 1 171 ? -0.836 -8.059 10.521 1.00 95.06 171 ALA A C 1
ATOM 1413 O O . ALA A 1 171 ? -1.275 -9.007 11.149 1.00 95.06 171 ALA A O 1
ATOM 1414 N N . PHE A 1 172 ? -0.119 -8.218 9.406 1.00 92.44 172 PHE A N 1
ATOM 1415 C CA . PHE A 1 172 ? 0.230 -9.541 8.870 1.00 92.44 172 PHE A CA 1
ATOM 1416 C C . PHE A 1 172 ? 1.163 -10.339 9.795 1.00 92.44 172 PHE A C 1
ATOM 1418 O O . PHE A 1 172 ? 1.135 -11.563 9.774 1.00 92.44 172 PHE A O 1
ATOM 1425 N N . GLU A 1 173 ? 1.992 -9.663 10.593 1.00 91.75 173 GLU A N 1
ATOM 1426 C CA . GLU A 1 173 ? 2.930 -10.311 11.518 1.00 91.75 173 GLU A CA 1
ATOM 1427 C C . GLU A 1 173 ? 2.293 -10.670 12.876 1.00 91.75 173 GLU A C 1
ATOM 1429 O O . GLU A 1 173 ? 2.767 -11.585 13.545 1.00 91.75 173 GLU A O 1
ATOM 1434 N N . LYS A 1 174 ? 1.273 -9.923 13.327 1.00 94.12 174 LYS A N 1
ATOM 1435 C CA . LYS A 1 174 ? 0.773 -9.957 14.721 1.00 94.12 174 LYS A CA 1
ATOM 1436 C C . LYS A 1 174 ? -0.755 -9.998 14.850 1.00 94.12 174 LYS A C 1
ATOM 1438 O O . LYS A 1 174 ? -1.293 -9.595 15.880 1.00 94.12 174 LYS A O 1
ATOM 1443 N N . SER A 1 175 ? -1.461 -10.394 13.802 1.00 92.38 175 SER A N 1
ATOM 1444 C CA . SER A 1 175 ? -2.924 -10.425 13.749 1.00 92.38 175 SER A CA 1
ATOM 1445 C C . SER A 1 175 ? -3.546 -11.355 14.796 1.00 92.38 175 SER A C 1
ATOM 1447 O O . SER A 1 175 ? -3.102 -12.481 15.000 1.00 92.38 175 SER A O 1
ATOM 1449 N N . TYR A 1 176 ? -4.656 -10.906 15.384 1.00 92.75 176 TYR A N 1
ATOM 1450 C CA . TYR A 1 176 ? -5.677 -11.772 15.980 1.00 92.75 176 TYR A CA 1
ATOM 1451 C C . TYR A 1 176 ? -6.624 -12.337 14.914 1.00 92.75 176 TYR A C 1
ATOM 1453 O O . TYR A 1 176 ? -7.193 -13.405 15.106 1.00 92.75 176 TYR A O 1
ATOM 1461 N N . ARG A 1 177 ? -6.801 -11.612 13.798 1.00 92.50 177 ARG A N 1
ATOM 1462 C CA . ARG A 1 177 ? -7.713 -11.957 12.694 1.00 92.50 177 ARG A CA 1
ATOM 1463 C C . ARG A 1 177 ? -7.015 -11.781 11.352 1.00 92.50 177 ARG A C 1
ATOM 1465 O O . ARG A 1 177 ? -6.465 -10.716 11.067 1.00 92.50 177 ARG A O 1
ATOM 1472 N N . ASN A 1 178 ? -7.038 -12.817 10.527 1.00 91.75 178 ASN A N 1
ATOM 1473 C CA . ASN A 1 178 ? -6.356 -12.890 9.237 1.00 91.75 178 ASN A CA 1
ATOM 1474 C C . ASN A 1 178 ? -7.304 -12.708 8.049 1.00 91.75 178 ASN A C 1
ATOM 1476 O O . ASN A 1 178 ? -6.882 -12.217 6.998 1.00 91.75 178 ASN A O 1
ATOM 1480 N N . LYS A 1 179 ? -8.588 -13.055 8.191 1.00 93.38 179 LYS A N 1
ATOM 1481 C CA . LYS A 1 179 ? -9.562 -13.024 7.093 1.00 93.38 179 LYS A CA 1
ATOM 1482 C C . LYS A 1 179 ? -9.709 -11.625 6.508 1.00 93.38 179 LYS A C 1
ATOM 1484 O O . LYS A 1 179 ? -9.669 -11.462 5.291 1.00 93.38 179 LYS A O 1
ATOM 1489 N N . VAL A 1 180 ? -9.756 -10.595 7.351 1.00 94.31 180 VAL A N 1
ATOM 1490 C CA . VAL A 1 180 ? -9.827 -9.193 6.908 1.00 94.31 180 VAL A CA 1
ATOM 1491 C C . VAL A 1 180 ? -8.603 -8.749 6.090 1.00 94.31 180 VAL A C 1
ATOM 1493 O O . VAL A 1 180 ? -8.715 -7.881 5.225 1.00 94.31 180 VAL A O 1
ATOM 1496 N N . LEU A 1 181 ? -7.431 -9.350 6.328 1.00 93.38 181 LEU A N 1
ATOM 1497 C CA . LEU A 1 181 ? -6.193 -9.046 5.601 1.00 93.38 181 LEU A CA 1
ATOM 1498 C C . LEU A 1 181 ? -6.129 -9.744 4.238 1.00 93.38 181 LEU A C 1
ATOM 1500 O O . LEU A 1 181 ? -5.433 -9.263 3.338 1.00 93.38 181 LEU A O 1
ATOM 1504 N N . SER A 1 182 ? -6.887 -10.834 4.071 1.00 90.12 182 SER A N 1
ATOM 1505 C CA . SER A 1 182 ? -7.049 -11.532 2.792 1.00 90.12 182 SER A CA 1
ATOM 1506 C C . SER A 1 182 ? -7.868 -10.737 1.772 1.00 90.12 182 SER A C 1
ATOM 1508 O O . SER A 1 182 ? -7.837 -11.055 0.589 1.00 90.12 182 SER A O 1
ATOM 1510 N N . GLU A 1 183 ? -8.552 -9.675 2.199 1.00 90.88 183 GLU A N 1
ATOM 1511 C CA . GLU A 1 183 ? -9.326 -8.799 1.327 1.00 90.88 183 GLU A CA 1
ATOM 1512 C C . GLU A 1 183 ? -8.430 -7.870 0.500 1.00 90.88 183 GLU A C 1
ATOM 1514 O O . GLU A 1 183 ? -7.534 -7.186 1.013 1.00 90.88 183 GLU A O 1
ATOM 1519 N N . SER A 1 184 ? -8.729 -7.781 -0.794 1.00 88.19 184 SER A N 1
ATOM 1520 C CA . SER A 1 184 ? -8.012 -6.907 -1.716 1.00 88.19 184 SER A CA 1
ATOM 1521 C C . SER A 1 184 ? -8.304 -5.429 -1.477 1.00 88.19 184 SER A C 1
ATOM 1523 O O . SER A 1 184 ? -9.448 -5.039 -1.233 1.00 88.19 184 SER A O 1
ATOM 1525 N N . LEU A 1 185 ? -7.279 -4.592 -1.649 1.00 88.94 185 LEU A N 1
ATOM 1526 C CA . LEU A 1 185 ? -7.448 -3.144 -1.754 1.00 88.94 185 LEU A CA 1
ATOM 1527 C C . LEU A 1 185 ? -8.016 -2.803 -3.145 1.00 88.94 185 LEU A C 1
ATOM 1529 O O . LEU A 1 185 ? -7.341 -3.088 -4.140 1.00 88.94 185 LEU A O 1
ATOM 1533 N N . PRO A 1 186 ? -9.228 -2.222 -3.233 1.00 85.94 186 PRO A N 1
ATOM 1534 C CA . PRO A 1 186 ? -9.872 -1.903 -4.502 1.00 85.94 186 PRO A CA 1
ATOM 1535 C C . PRO A 1 186 ? -9.171 -0.729 -5.177 1.00 85.94 186 PRO A C 1
ATOM 1537 O O . PRO A 1 186 ? -8.587 0.119 -4.504 1.00 85.94 186 PRO A O 1
ATOM 1540 N N . GLU A 1 187 ? -9.227 -0.657 -6.499 1.00 78.94 187 GLU A N 1
ATOM 1541 C CA . GLU A 1 187 ? -8.743 0.499 -7.260 1.00 78.94 187 GLU A CA 1
ATOM 1542 C C . GLU A 1 187 ? -9.510 1.785 -6.900 1.00 78.94 187 GLU A C 1
ATOM 1544 O O . GLU A 1 187 ? -10.588 1.743 -6.301 1.00 78.94 187 GLU A O 1
ATOM 1549 N N . GLY A 1 188 ? -8.943 2.946 -7.239 1.00 76.56 188 GLY A N 1
ATOM 1550 C CA . GLY A 1 188 ? -9.600 4.241 -7.055 1.00 76.56 188 GLY A CA 1
ATOM 1551 C C . GLY A 1 188 ? -8.807 5.225 -6.198 1.00 76.56 188 GLY A C 1
ATOM 1552 O O . GLY A 1 188 ? -7.613 5.433 -6.406 1.00 76.56 188 GLY A O 1
ATOM 1553 N N . LYS A 1 189 ? -9.487 5.905 -5.264 1.00 85.88 189 LYS A N 1
ATOM 1554 C CA . LYS A 1 189 ? -8.906 7.050 -4.548 1.00 85.88 189 LYS A CA 1
ATOM 1555 C C . LYS A 1 189 ? -7.800 6.635 -3.574 1.00 85.88 189 LYS A C 1
ATOM 1557 O O . LYS A 1 189 ? -8.038 5.817 -2.686 1.00 85.88 189 LYS A O 1
ATOM 1562 N N . LEU A 1 190 ? -6.636 7.282 -3.678 1.00 87.94 190 LEU A N 1
ATOM 1563 C CA . LEU A 1 190 ? -5.446 7.033 -2.844 1.00 87.94 190 LEU A CA 1
ATOM 1564 C C . LEU A 1 190 ? -5.747 7.090 -1.339 1.00 87.94 190 LEU A C 1
ATOM 1566 O O . LEU A 1 190 ? -5.392 6.176 -0.588 1.00 87.94 190 LEU A O 1
ATOM 1570 N N . LEU A 1 191 ? -6.449 8.141 -0.901 1.00 92.62 191 LEU A N 1
ATOM 1571 C CA . LEU A 1 191 ? -6.804 8.313 0.507 1.00 92.62 191 LEU A CA 1
ATOM 1572 C C . LEU A 1 191 ? -7.745 7.205 0.996 1.00 92.62 191 LEU A C 1
ATOM 1574 O O . LEU A 1 191 ? -7.548 6.673 2.084 1.00 92.62 191 LEU A O 1
ATOM 1578 N N . TYR A 1 192 ? -8.730 6.810 0.184 1.00 93.88 192 TYR A N 1
ATOM 1579 C CA . TYR A 1 192 ? -9.648 5.724 0.532 1.00 93.88 192 TYR A CA 1
ATOM 1580 C C . TYR A 1 192 ? -8.929 4.373 0.622 1.00 93.88 192 TYR A C 1
ATOM 1582 O O . TYR A 1 192 ? -9.133 3.638 1.584 1.00 93.88 192 TYR A O 1
ATOM 1590 N N . ARG A 1 193 ? -8.042 4.062 -0.330 1.00 93.06 193 ARG A N 1
ATOM 1591 C CA . ARG A 1 193 ? -7.228 2.835 -0.302 1.00 93.06 193 ARG A CA 1
ATOM 1592 C C . ARG A 1 193 ? -6.348 2.760 0.939 1.00 93.06 193 ARG A C 1
ATOM 1594 O O . ARG A 1 193 ? -6.322 1.730 1.612 1.00 93.06 193 ARG A O 1
ATOM 1601 N N . SER A 1 194 ? -5.695 3.868 1.284 1.00 94.94 194 SER A N 1
ATOM 1602 C CA . SER A 1 194 ? -4.885 3.972 2.501 1.00 94.94 194 SER A CA 1
ATOM 1603 C C . SER A 1 194 ? -5.743 3.842 3.764 1.00 94.94 194 SER A C 1
ATOM 1605 O O . SER A 1 194 ? -5.381 3.109 4.682 1.00 94.94 194 SER A O 1
ATOM 1607 N N . ALA A 1 195 ? -6.914 4.487 3.801 1.00 97.06 195 ALA A N 1
ATOM 1608 C CA . ALA A 1 195 ? -7.872 4.365 4.898 1.00 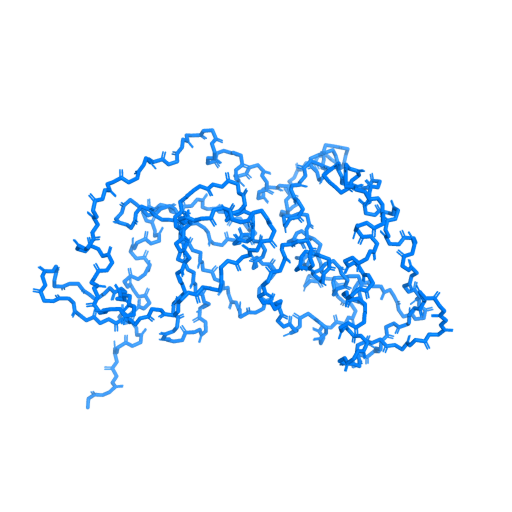97.06 195 ALA A CA 1
ATOM 1609 C C . ALA A 1 195 ? -8.353 2.918 5.075 1.00 97.06 195 ALA A C 1
ATOM 1611 O O . ALA A 1 195 ? -8.378 2.414 6.196 1.00 97.06 195 ALA A O 1
ATOM 1612 N N . LEU A 1 196 ? -8.670 2.218 3.983 1.00 97.06 196 LEU A N 1
ATOM 1613 C CA . LEU A 1 196 ? -9.064 0.812 4.024 1.00 97.06 196 LEU A CA 1
ATOM 1614 C C . LEU A 1 196 ? -7.935 -0.076 4.547 1.00 97.06 196 LEU A C 1
ATOM 1616 O O . LEU A 1 196 ? -8.175 -0.892 5.432 1.00 97.06 196 LEU A O 1
ATOM 1620 N N . ALA A 1 197 ? -6.705 0.134 4.080 1.00 96.56 197 ALA A N 1
ATOM 1621 C CA . ALA A 1 197 ? -5.533 -0.566 4.590 1.00 96.56 197 ALA A CA 1
ATOM 1622 C C . ALA A 1 197 ? -5.332 -0.351 6.104 1.00 96.56 197 ALA A C 1
ATOM 1624 O O . ALA A 1 197 ? -5.077 -1.319 6.823 1.00 96.56 197 ALA A O 1
ATOM 1625 N N . PHE A 1 198 ? -5.507 0.877 6.607 1.00 97.56 198 PHE A N 1
ATOM 1626 C CA . PHE A 1 198 ? -5.471 1.155 8.047 1.00 97.56 198 PHE A CA 1
ATOM 1627 C C . PHE A 1 198 ? -6.586 0.443 8.812 1.00 97.56 198 PHE A C 1
ATOM 1629 O O . PHE A 1 198 ? -6.309 -0.178 9.836 1.00 97.56 198 PHE A O 1
ATOM 1636 N N . ILE A 1 199 ? -7.829 0.512 8.328 1.00 98.06 199 ILE A N 1
ATOM 1637 C CA . ILE A 1 199 ? -8.973 -0.128 8.987 1.00 98.06 199 ILE A CA 1
ATOM 1638 C C . ILE A 1 199 ? -8.802 -1.647 9.021 1.00 98.06 199 ILE A C 1
ATOM 1640 O O . ILE A 1 199 ? -8.986 -2.245 10.075 1.00 98.06 199 ILE A O 1
ATOM 1644 N N . GLN A 1 200 ? -8.390 -2.274 7.918 1.00 97.44 200 GLN A N 1
ATOM 1645 C CA . GLN A 1 200 ? -8.110 -3.713 7.883 1.00 97.44 200 GLN A CA 1
ATOM 1646 C C . GLN A 1 200 ? -7.003 -4.092 8.876 1.00 97.44 200 GLN A C 1
ATOM 1648 O O . GLN A 1 200 ? -7.152 -5.061 9.616 1.00 97.44 200 GLN A O 1
ATOM 1653 N N . ALA A 1 201 ? -5.930 -3.296 8.953 1.00 97.12 201 ALA A N 1
ATOM 1654 C CA . ALA A 1 201 ? -4.869 -3.503 9.934 1.00 97.12 201 ALA A CA 1
ATOM 1655 C C . ALA A 1 201 ? -5.370 -3.358 11.381 1.00 97.12 201 ALA A C 1
ATOM 1657 O O . ALA A 1 201 ? -5.000 -4.149 12.243 1.00 97.12 201 ALA A O 1
ATOM 1658 N N . TRP A 1 202 ? -6.230 -2.376 11.660 1.00 96.88 202 TRP A N 1
ATOM 1659 C CA . TRP A 1 202 ? -6.817 -2.190 12.988 1.00 96.88 202 TRP A CA 1
ATOM 1660 C C . TRP A 1 202 ? -7.750 -3.338 13.367 1.00 96.88 202 TRP A C 1
ATOM 1662 O O . TRP A 1 202 ? -7.632 -3.839 14.475 1.00 96.88 202 TRP A O 1
ATOM 1672 N N . ILE A 1 203 ? -8.619 -3.802 12.464 1.00 97.25 203 ILE A N 1
ATOM 1673 C CA . ILE A 1 203 ? -9.489 -4.969 12.705 1.00 97.25 203 ILE A CA 1
ATOM 1674 C C . ILE A 1 203 ? -8.650 -6.202 13.060 1.00 97.25 203 ILE A C 1
ATOM 1676 O O . ILE A 1 203 ? -8.961 -6.915 14.015 1.00 97.25 203 ILE A O 1
ATOM 1680 N N . ALA A 1 204 ? -7.567 -6.421 12.314 1.00 96.94 204 ALA A N 1
ATOM 1681 C CA . ALA A 1 204 ? -6.662 -7.541 12.525 1.00 96.94 204 ALA A CA 1
ATOM 1682 C C . ALA A 1 204 ? -5.899 -7.459 13.856 1.00 96.94 204 ALA A C 1
ATOM 1684 O O . ALA A 1 204 ? -5.652 -8.489 14.472 1.00 96.94 204 ALA A O 1
ATOM 1685 N N . LEU A 1 205 ? -5.519 -6.259 14.303 1.00 96.31 205 LEU A N 1
ATOM 1686 C CA . LEU A 1 205 ? -4.679 -6.048 15.492 1.00 96.31 205 LEU A CA 1
ATOM 1687 C C . LEU A 1 205 ? -5.459 -5.763 16.778 1.00 96.31 205 LEU A C 1
ATOM 1689 O O . LEU A 1 205 ? -4.876 -5.800 17.862 1.00 96.31 205 LEU A O 1
ATOM 1693 N N . LEU A 1 206 ? -6.742 -5.421 16.688 1.00 94.75 206 LEU A N 1
ATOM 1694 C CA . LEU A 1 206 ? -7.528 -5.065 17.860 1.00 94.75 206 LEU A CA 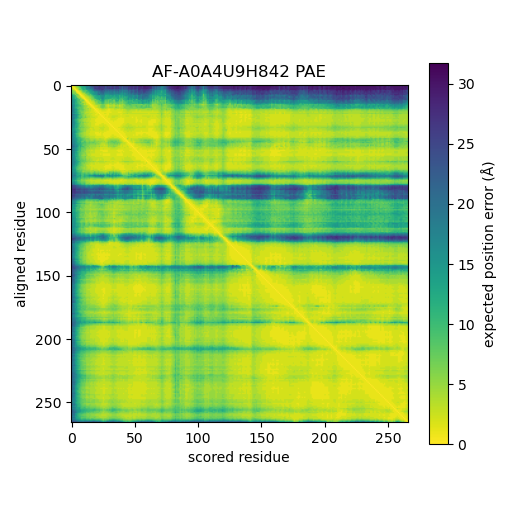1
ATOM 1695 C C . LEU A 1 206 ? -7.829 -6.327 18.691 1.00 94.75 206 LEU A C 1
ATOM 1697 O O . LEU A 1 206 ? -8.310 -7.307 18.123 1.00 94.75 206 LEU A O 1
ATOM 1701 N N . PRO A 1 207 ? -7.589 -6.333 20.015 1.00 92.12 207 PRO A N 1
ATOM 1702 C CA . PRO A 1 207 ? -7.959 -7.467 20.858 1.00 92.12 207 PRO A CA 1
ATOM 1703 C C . PRO A 1 207 ? -9.460 -7.802 20.776 1.00 92.12 207 PRO A C 1
ATOM 1705 O O . PRO A 1 207 ? -10.256 -6.922 20.430 1.00 92.12 207 PRO A O 1
ATOM 1708 N N . PRO A 1 208 ? -9.865 -9.039 21.116 1.00 87.62 208 PRO A N 1
ATOM 1709 C CA . PRO A 1 208 ? -11.274 -9.392 21.294 1.00 87.62 208 PRO A CA 1
ATOM 1710 C C . PRO A 1 208 ? -12.005 -8.417 22.228 1.00 87.62 208 PRO A C 1
ATOM 1712 O O . PRO A 1 208 ? -11.389 -7.776 23.085 1.00 87.62 208 PRO A O 1
ATOM 1715 N N . ASP A 1 209 ? -13.310 -8.259 22.008 1.00 86.75 209 ASP A N 1
ATOM 1716 C CA . ASP A 1 209 ? -14.221 -7.413 22.801 1.00 86.75 209 ASP A CA 1
ATOM 1717 C C . ASP A 1 209 ? -13.910 -5.907 22.820 1.00 86.75 209 ASP A C 1
ATOM 1719 O O . ASP A 1 209 ? -14.566 -5.119 23.509 1.00 86.75 209 ASP A O 1
ATOM 1723 N N . ARG A 1 210 ? -12.923 -5.459 22.042 1.00 93.69 210 ARG A N 1
ATOM 1724 C CA . ARG A 1 210 ? -12.609 -4.040 21.880 1.00 93.69 210 ARG A CA 1
ATOM 1725 C C . ARG A 1 210 ? -13.317 -3.467 20.666 1.00 93.69 210 ARG A C 1
ATOM 1727 O O . ARG A 1 210 ? -13.441 -4.092 19.619 1.00 93.69 210 ARG A O 1
ATOM 1734 N N . THR A 1 211 ? -13.744 -2.219 20.801 1.00 95.62 211 THR A N 1
ATOM 1735 C CA . THR A 1 211 ? -14.536 -1.532 19.784 1.00 95.62 211 THR A CA 1
ATOM 1736 C C . THR A 1 211 ? -13.690 -0.546 18.994 1.00 95.62 211 THR A C 1
ATOM 1738 O O . THR A 1 211 ? -12.921 0.222 19.568 1.00 95.62 211 THR A O 1
ATOM 1741 N N . LEU A 1 212 ? -13.897 -0.501 17.685 1.00 96.62 212 LEU A N 1
ATOM 1742 C CA . LEU A 1 212 ? -13.402 0.545 16.800 1.00 96.62 212 LEU A CA 1
ATOM 1743 C C . LEU A 1 212 ? -14.330 1.758 16.872 1.00 96.62 212 LEU A C 1
ATOM 1745 O O . LEU A 1 212 ? -15.520 1.644 16.570 1.00 96.62 212 LEU A O 1
ATOM 1749 N N . VAL A 1 213 ? -13.788 2.923 17.226 1.00 97.81 213 VAL A N 1
ATOM 1750 C CA . VAL A 1 213 ? -14.533 4.188 17.309 1.00 97.81 213 VAL A CA 1
ATOM 1751 C C . VAL A 1 213 ? -13.974 5.170 16.289 1.00 97.81 213 VAL A C 1
ATOM 1753 O O . VAL A 1 213 ? -12.866 5.667 16.455 1.00 97.81 213 VAL A O 1
ATOM 1756 N N . LEU A 1 214 ? -14.735 5.471 15.233 1.00 98.12 214 LEU A N 1
ATOM 1757 C CA . LEU A 1 214 ? -14.261 6.220 14.059 1.00 98.12 214 LEU A CA 1
ATOM 1758 C C . LEU A 1 214 ? -13.569 7.554 14.402 1.00 98.12 214 LEU A C 1
ATOM 1760 O O . LEU A 1 214 ? -12.554 7.886 13.792 1.00 98.12 214 LEU A O 1
ATOM 1764 N N . ASP A 1 215 ? -14.104 8.325 15.354 1.00 97.88 215 ASP A N 1
ATOM 1765 C CA . ASP A 1 215 ? -13.489 9.591 15.780 1.00 97.88 215 ASP A CA 1
ATOM 1766 C C . ASP A 1 215 ? -12.131 9.369 16.459 1.00 97.88 215 ASP A C 1
ATOM 1768 O O . ASP A 1 215 ? -11.159 10.023 16.090 1.00 97.88 215 ASP A O 1
ATOM 1772 N N . GLU A 1 216 ? -12.024 8.373 17.341 1.00 97.75 216 GLU A N 1
ATOM 1773 C CA . GLU A 1 216 ? -10.760 8.011 17.994 1.00 97.75 216 GLU A CA 1
ATOM 1774 C C . GLU A 1 216 ? -9.722 7.518 16.980 1.00 97.75 216 GLU A C 1
ATOM 1776 O O . GLU A 1 216 ? -8.556 7.899 17.069 1.00 97.75 216 GLU A O 1
ATOM 1781 N N . ILE A 1 217 ? -10.137 6.730 15.976 1.00 97.62 217 ILE A N 1
ATOM 1782 C CA . ILE A 1 217 ? -9.247 6.305 14.880 1.00 97.62 217 ILE A CA 1
ATOM 1783 C C . ILE A 1 217 ? -8.702 7.521 14.138 1.00 97.62 217 ILE A C 1
ATOM 1785 O O . ILE A 1 217 ? -7.498 7.625 13.900 1.00 97.62 217 ILE A O 1
ATOM 1789 N N . THR A 1 218 ? -9.599 8.441 13.778 1.00 97.94 218 THR A N 1
ATOM 1790 C CA . THR A 1 218 ? -9.259 9.648 13.019 1.00 97.94 218 THR A CA 1
ATOM 1791 C C . THR A 1 218 ? -8.223 10.470 13.782 1.00 97.94 218 THR A C 1
ATOM 1793 O O . THR A 1 218 ? -7.163 10.788 13.242 1.00 97.94 218 THR A O 1
ATOM 1796 N N . ASP A 1 219 ? -8.487 10.760 15.055 1.00 97.81 219 ASP A N 1
ATOM 1797 C CA . ASP A 1 219 ? -7.622 11.614 15.867 1.00 97.81 219 ASP A CA 1
ATOM 1798 C C . ASP A 1 219 ? -6.288 10.924 16.206 1.00 97.81 219 ASP A C 1
ATOM 1800 O O . ASP A 1 219 ? -5.228 11.557 16.168 1.00 97.81 219 ASP A O 1
ATOM 1804 N N . ALA A 1 220 ? -6.298 9.607 16.443 1.00 96.94 220 ALA A N 1
ATOM 1805 C CA . ALA A 1 220 ? -5.080 8.827 16.657 1.00 96.94 220 ALA A CA 1
ATOM 1806 C C . ALA A 1 220 ? -4.168 8.817 15.421 1.00 96.94 220 ALA A C 1
ATOM 1808 O O . ALA A 1 220 ? -2.950 8.963 15.556 1.00 96.94 220 ALA A O 1
ATOM 1809 N N . LEU A 1 221 ? -4.735 8.665 14.220 1.00 97.25 221 LEU A N 1
ATOM 1810 C CA . LEU A 1 221 ? -3.972 8.679 12.973 1.00 97.25 221 LEU A CA 1
ATOM 1811 C C . LEU A 1 221 ? -3.369 10.058 12.685 1.00 97.25 221 LEU A C 1
ATOM 1813 O O . LEU A 1 221 ? -2.179 10.131 12.375 1.00 97.25 221 LEU A O 1
ATOM 1817 N N . ARG A 1 222 ? -4.134 11.143 12.861 1.00 97.19 222 ARG A N 1
ATOM 1818 C CA . ARG A 1 222 ? -3.629 12.521 12.700 1.00 97.19 222 ARG A CA 1
ATOM 1819 C C . ARG A 1 222 ? -2.492 12.819 13.671 1.00 97.19 222 ARG A C 1
ATOM 1821 O O . ARG A 1 222 ? -1.418 13.244 13.263 1.00 97.19 222 ARG A O 1
ATOM 1828 N N . LYS A 1 223 ? -2.661 12.466 14.949 1.00 96.00 223 LYS A N 1
ATOM 1829 C CA . LYS A 1 223 ? -1.602 12.619 15.959 1.00 96.00 223 LYS A CA 1
ATOM 1830 C C . LYS A 1 223 ? -0.330 11.843 15.599 1.00 96.00 223 LYS A C 1
ATOM 1832 O O . LYS A 1 223 ? 0.774 12.269 15.943 1.00 96.00 223 LYS A O 1
ATOM 1837 N N . ARG A 1 224 ? -0.476 10.684 14.950 1.00 95.25 224 ARG A N 1
ATOM 1838 C CA . ARG A 1 224 ? 0.630 9.769 14.643 1.00 95.25 224 ARG A CA 1
ATOM 1839 C C . ARG A 1 224 ? 1.381 10.108 13.356 1.00 95.25 224 ARG A C 1
ATOM 1841 O O . ARG A 1 224 ? 2.560 9.777 13.297 1.00 95.25 224 ARG A O 1
ATOM 1848 N N . TYR A 1 225 ? 0.748 10.742 12.368 1.00 96.75 225 TYR A N 1
ATOM 1849 C CA . TYR A 1 225 ? 1.332 10.972 11.041 1.00 96.75 225 TYR A CA 1
ATOM 1850 C C . TYR A 1 225 ? 1.093 12.405 10.562 1.00 96.75 225 TYR A C 1
ATOM 1852 O O . TYR A 1 225 ? -0.051 12.827 10.399 1.00 96.75 225 TYR A O 1
ATOM 1860 N N . ILE A 1 226 ? 2.169 13.139 10.261 1.00 96.31 226 ILE A N 1
ATOM 1861 C CA . ILE A 1 226 ? 2.086 14.565 9.907 1.00 96.31 226 ILE A CA 1
ATOM 1862 C C . ILE A 1 226 ? 1.288 14.804 8.620 1.00 96.31 226 ILE A C 1
ATOM 1864 O O . ILE A 1 226 ? 0.548 15.777 8.517 1.00 96.31 226 ILE A O 1
ATOM 1868 N N . HIS A 1 227 ? 1.389 13.897 7.648 1.00 94.12 227 HIS A N 1
ATOM 1869 C CA . HIS A 1 227 ? 0.659 14.016 6.387 1.00 94.12 227 HIS A CA 1
ATOM 1870 C C . HIS A 1 227 ? -0.853 13.824 6.564 1.00 94.12 227 HIS A C 1
ATOM 1872 O O . HIS A 1 227 ? -1.619 14.422 5.820 1.00 94.12 227 HIS A O 1
ATOM 1878 N N . LEU A 1 228 ? -1.285 13.039 7.559 1.00 95.19 228 LEU A N 1
ATOM 1879 C CA . LEU A 1 228 ? -2.702 12.892 7.906 1.00 95.19 228 LEU A CA 1
ATOM 1880 C C . LEU A 1 228 ? -3.206 14.068 8.744 1.00 95.19 228 LEU A C 1
ATOM 1882 O O . LEU A 1 228 ? -4.361 14.456 8.613 1.00 95.19 228 LEU A O 1
ATOM 1886 N N . ASP A 1 229 ? -2.349 14.646 9.586 1.00 95.44 229 ASP A N 1
ATOM 1887 C CA . ASP A 1 229 ? -2.682 15.827 10.386 1.00 95.44 229 ASP A CA 1
ATOM 1888 C C . ASP A 1 229 ? -3.016 17.054 9.526 1.00 95.44 229 ASP A C 1
ATOM 1890 O O . ASP A 1 229 ? -3.939 17.801 9.853 1.00 95.44 229 ASP A O 1
ATOM 1894 N N . ARG A 1 230 ? -2.297 17.204 8.403 1.00 94.56 230 ARG A N 1
ATOM 1895 C CA . ARG A 1 230 ? -2.465 18.281 7.412 1.00 94.56 230 ARG A CA 1
ATOM 1896 C C . ARG A 1 230 ? -3.746 18.183 6.581 1.00 94.56 230 ARG A C 1
ATOM 1898 O O . ARG A 1 230 ? -4.127 19.181 5.979 1.00 94.56 230 ARG A O 1
ATOM 1905 N N . LEU A 1 231 ? -4.378 17.010 6.511 1.00 93.56 231 LEU A N 1
ATOM 1906 C CA . LEU A 1 231 ? -5.673 16.867 5.847 1.00 93.56 231 LEU A CA 1
ATOM 1907 C C . LEU A 1 231 ? -6.767 17.526 6.681 1.00 93.56 231 LEU A C 1
ATOM 1909 O O . LEU A 1 231 ? -6.684 17.570 7.915 1.00 93.56 231 LEU A O 1
ATOM 1913 N N . ASP A 1 232 ? -7.838 17.953 6.015 1.00 95.75 232 ASP A N 1
ATOM 1914 C CA . ASP A 1 232 ? -9.035 18.327 6.749 1.00 95.75 232 ASP A CA 1
ATOM 1915 C C . ASP A 1 232 ? -9.553 17.119 7.548 1.00 95.75 232 ASP A C 1
ATOM 1917 O O . ASP A 1 232 ? -9.622 15.983 7.059 1.00 95.75 232 ASP A O 1
ATOM 1921 N N . ARG A 1 233 ? -9.928 17.355 8.811 1.00 96.81 233 ARG A N 1
ATOM 1922 C CA . ARG A 1 233 ? -10.374 16.273 9.699 1.00 96.81 233 ARG A CA 1
ATOM 1923 C C . ARG A 1 233 ? -11.592 15.565 9.111 1.00 96.81 233 ARG A C 1
ATOM 1925 O O . ARG A 1 233 ? -11.710 14.347 9.263 1.00 96.81 233 ARG A O 1
ATOM 1932 N N . SER A 1 234 ? -12.500 16.305 8.468 1.00 97.12 234 SER A N 1
ATOM 1933 C CA . SER A 1 234 ? -13.716 15.733 7.888 1.00 97.12 234 SER A CA 1
ATOM 1934 C C . SER A 1 234 ? -13.416 14.881 6.654 1.00 97.12 234 SER A C 1
ATOM 1936 O O . SER A 1 234 ? -14.051 13.838 6.477 1.00 97.12 234 SER A O 1
ATOM 1938 N N . GLU A 1 235 ? -12.400 15.243 5.869 1.00 96.12 235 GLU A N 1
ATOM 1939 C CA . GLU A 1 235 ? -11.942 14.473 4.712 1.00 96.12 235 GLU A CA 1
ATOM 1940 C C . GLU A 1 235 ? -11.403 13.098 5.134 1.00 96.12 235 GLU A C 1
ATOM 1942 O O . GLU A 1 235 ? -11.906 12.061 4.686 1.00 96.12 235 GLU A O 1
ATOM 1947 N N . LEU A 1 236 ? -10.443 13.070 6.068 1.00 97.00 236 LEU A N 1
ATOM 1948 C CA . LEU A 1 236 ? -9.885 11.816 6.583 1.00 97.00 236 LEU A CA 1
ATOM 1949 C C . LEU A 1 236 ? -10.963 10.960 7.255 1.00 97.00 236 LEU A C 1
ATOM 1951 O O . LEU A 1 236 ? -11.065 9.757 7.000 1.00 97.00 236 LEU A O 1
ATOM 1955 N N . ARG A 1 237 ? -11.801 11.584 8.090 1.00 97.94 237 ARG A N 1
ATOM 1956 C CA . ARG A 1 237 ? -12.914 10.901 8.752 1.00 97.94 237 ARG A CA 1
ATOM 1957 C C . ARG A 1 237 ? -13.859 10.259 7.739 1.00 97.94 237 ARG A C 1
ATOM 1959 O O . ARG A 1 237 ? -14.293 9.130 7.958 1.00 97.94 237 ARG A O 1
ATOM 1966 N N . SER A 1 238 ? -14.181 10.955 6.651 1.00 97.81 238 SER A N 1
ATOM 1967 C CA . SER A 1 238 ? -15.074 10.443 5.606 1.00 97.81 238 SER A CA 1
ATOM 1968 C C . SER A 1 238 ? -14.460 9.241 4.890 1.00 97.81 238 SER A C 1
ATOM 1970 O O . SER A 1 238 ? -15.139 8.231 4.702 1.00 97.81 238 SER A O 1
ATOM 1972 N N . ALA A 1 239 ? -13.164 9.288 4.570 1.00 96.94 239 ALA A N 1
ATOM 1973 C CA . ALA A 1 239 ? -12.456 8.150 3.983 1.00 96.94 239 ALA A CA 1
ATOM 1974 C C . ALA A 1 239 ? -12.443 6.924 4.919 1.00 96.94 239 ALA A C 1
ATOM 1976 O O . ALA A 1 239 ? -12.719 5.805 4.480 1.00 96.94 239 ALA A O 1
ATOM 1977 N N . LEU A 1 240 ? -12.194 7.130 6.217 1.00 98.12 240 LEU A N 1
ATOM 1978 C CA . LEU A 1 240 ? -12.229 6.069 7.232 1.00 98.12 240 LEU A CA 1
ATOM 1979 C C . LEU A 1 240 ? -13.645 5.518 7.455 1.00 98.12 240 LEU A C 1
ATOM 1981 O O . LEU A 1 240 ? -13.810 4.314 7.645 1.00 98.12 240 LEU A O 1
ATOM 1985 N N . ALA A 1 241 ? -14.677 6.364 7.393 1.00 98.00 241 ALA A N 1
ATOM 1986 C CA . ALA A 1 241 ? -16.069 5.931 7.483 1.00 98.00 241 ALA A CA 1
ATOM 1987 C C . ALA A 1 241 ? -16.432 4.991 6.327 1.00 98.00 241 ALA A C 1
ATOM 1989 O O . ALA A 1 241 ? -16.989 3.920 6.563 1.00 98.00 241 ALA A O 1
ATOM 1990 N N . LEU A 1 242 ? -16.056 5.356 5.096 1.00 97.00 242 LEU A N 1
ATOM 1991 C CA . LEU A 1 242 ? -16.252 4.515 3.914 1.00 97.00 242 LEU A CA 1
ATOM 1992 C C . LEU A 1 242 ? -15.497 3.185 4.035 1.00 97.00 242 LEU A C 1
ATOM 1994 O O . LEU A 1 242 ? -16.027 2.139 3.662 1.00 97.00 242 LEU A O 1
ATOM 1998 N N . ALA A 1 243 ? -14.276 3.206 4.573 1.00 97.31 243 ALA A N 1
ATOM 1999 C CA . ALA A 1 243 ? -13.491 1.998 4.811 1.00 97.31 243 ALA A CA 1
ATOM 2000 C C . ALA A 1 243 ? -14.149 1.067 5.847 1.00 97.31 243 ALA A C 1
ATOM 2002 O O . ALA A 1 243 ? -14.266 -0.133 5.604 1.00 97.31 243 ALA A O 1
ATOM 2003 N N . LEU A 1 244 ? -14.646 1.611 6.964 1.00 97.81 244 LEU A N 1
ATOM 2004 C CA . LEU A 1 244 ? -15.410 0.843 7.955 1.00 97.81 244 LEU A CA 1
ATOM 2005 C C . LEU A 1 244 ? -16.684 0.251 7.348 1.00 97.81 244 LEU A C 1
ATOM 2007 O O . LEU A 1 244 ? -16.966 -0.923 7.567 1.00 97.81 244 LEU A O 1
ATOM 2011 N N . SER A 1 245 ? -17.430 1.027 6.558 1.00 96.50 245 SER A N 1
ATOM 2012 C CA . SER A 1 245 ? -18.619 0.532 5.858 1.00 96.50 245 SER A CA 1
ATOM 2013 C C . SER A 1 245 ? -18.288 -0.611 4.899 1.00 96.50 245 SER A C 1
ATOM 2015 O O . SER A 1 245 ? -19.016 -1.598 4.865 1.00 96.50 245 SER A O 1
ATOM 2017 N N . ALA A 1 246 ? -17.175 -0.527 4.166 1.00 96.50 246 ALA A N 1
ATOM 2018 C CA . ALA A 1 246 ? -16.735 -1.608 3.287 1.00 96.50 246 ALA A CA 1
ATOM 2019 C C . ALA A 1 246 ? -16.407 -2.895 4.065 1.00 96.50 246 ALA A C 1
ATOM 2021 O O . ALA A 1 246 ? -16.828 -3.975 3.657 1.00 96.50 246 ALA A O 1
ATOM 2022 N N . CYS A 1 247 ? -15.712 -2.793 5.203 1.00 97.06 247 CYS A N 1
ATOM 2023 C CA . CYS A 1 247 ? -15.430 -3.949 6.061 1.00 97.06 247 CYS A CA 1
ATOM 2024 C C . CYS A 1 247 ? -16.696 -4.516 6.726 1.00 97.06 247 CYS A C 1
ATOM 2026 O O . CYS A 1 247 ? -16.838 -5.732 6.827 1.00 97.06 247 CYS A O 1
ATOM 2028 N N . TYR A 1 248 ? -17.633 -3.655 7.133 1.00 97.19 248 TYR A N 1
ATOM 2029 C CA . TYR A 1 248 ? -18.935 -4.058 7.669 1.00 97.19 248 TYR A CA 1
ATOM 2030 C C . TYR A 1 248 ? -19.760 -4.835 6.641 1.00 97.19 248 TYR A C 1
ATOM 2032 O O . TYR A 1 248 ? -20.221 -5.931 6.935 1.00 97.19 248 TYR A O 1
ATOM 2040 N N . ASN A 1 249 ? -19.862 -4.331 5.409 1.00 96.19 249 ASN A N 1
ATOM 2041 C CA . ASN A 1 249 ? -20.604 -4.996 4.334 1.00 96.19 249 ASN A CA 1
ATOM 2042 C C . ASN A 1 249 ? -20.020 -6.369 3.957 1.00 96.19 249 ASN A C 1
ATOM 2044 O O . ASN A 1 249 ? -20.713 -7.193 3.369 1.00 96.19 249 ASN A O 1
ATOM 2048 N N . LYS A 1 250 ? -18.748 -6.615 4.288 1.00 95.62 250 LYS A N 1
ATOM 2049 C CA . LYS A 1 250 ? -18.059 -7.899 4.100 1.00 95.62 250 LYS A CA 1
ATOM 2050 C C . LYS A 1 250 ? -18.080 -8.795 5.346 1.00 95.62 250 LYS A C 1
ATOM 2052 O O . LYS A 1 250 ? -17.390 -9.808 5.373 1.00 95.62 250 LYS A O 1
ATOM 2057 N N . ASN A 1 251 ? -18.870 -8.444 6.362 1.00 95.75 251 ASN A N 1
ATOM 2058 C CA . ASN A 1 251 ? -19.016 -9.177 7.623 1.00 95.75 251 ASN A CA 1
ATOM 2059 C C . ASN A 1 251 ? -17.723 -9.302 8.451 1.00 95.75 251 ASN A C 1
ATOM 2061 O O . ASN A 1 251 ? -17.599 -10.218 9.255 1.00 95.75 251 ASN A O 1
ATOM 2065 N N . HIS A 1 252 ? -16.776 -8.368 8.300 1.00 96.62 252 HIS A N 1
ATOM 2066 C CA . HIS A 1 252 ? -15.597 -8.280 9.183 1.00 96.62 252 HIS A CA 1
ATOM 2067 C C . HIS A 1 252 ? -15.882 -7.477 10.461 1.00 96.62 252 HIS A C 1
ATOM 2069 O O . HIS A 1 252 ? -15.049 -7.413 11.363 1.00 96.62 252 HIS A O 1
ATOM 2075 N N . LEU A 1 253 ? -17.040 -6.813 10.526 1.00 97.06 253 LEU A N 1
ATOM 2076 C CA . LEU A 1 253 ? -17.451 -5.935 11.617 1.00 97.06 253 LEU A CA 1
ATOM 2077 C C . LEU A 1 253 ? -18.938 -6.110 11.935 1.00 97.06 253 LEU A C 1
ATOM 2079 O O . LEU A 1 253 ? -19.748 -6.328 11.038 1.00 97.06 253 LEU A O 1
ATOM 2083 N N . ILE A 1 254 ? -19.306 -5.857 13.188 1.00 96.44 254 ILE A N 1
ATOM 2084 C CA . ILE A 1 254 ? -20.682 -5.669 13.656 1.00 96.44 254 ILE A CA 1
ATOM 2085 C C . ILE A 1 254 ? -20.850 -4.211 14.072 1.00 96.44 254 ILE A C 1
ATOM 2087 O O . ILE A 1 254 ? -20.031 -3.656 14.807 1.00 96.44 254 ILE A O 1
ATOM 2091 N N . LYS A 1 255 ? -21.922 -3.564 13.613 1.00 96.44 255 LYS A N 1
ATOM 2092 C CA . LYS A 1 255 ? -22.242 -2.192 14.010 1.00 96.44 255 LYS A CA 1
ATOM 2093 C C . LYS A 1 255 ? -22.967 -2.198 15.353 1.00 96.44 255 LYS A C 1
ATOM 2095 O O . LYS A 1 255 ? -24.078 -2.704 15.447 1.00 96.44 255 LYS A O 1
ATOM 2100 N N . ILE A 1 256 ? -22.357 -1.581 16.361 1.00 96.56 256 ILE A N 1
ATOM 2101 C CA . ILE A 1 256 ? -22.907 -1.496 17.728 1.00 96.56 256 ILE A CA 1
ATOM 2102 C C . ILE A 1 256 ? -23.409 -0.088 18.079 1.00 96.56 256 ILE A C 1
ATOM 2104 O O . ILE A 1 256 ? -24.051 0.121 19.102 1.00 96.56 256 ILE A O 1
ATOM 2108 N N . GLY A 1 257 ? -23.112 0.907 17.241 1.00 94.75 257 GLY A N 1
ATOM 2109 C CA . GLY A 1 257 ? -23.562 2.281 17.429 1.00 94.75 257 GLY A CA 1
ATOM 2110 C C . GLY A 1 257 ? -23.114 3.202 16.299 1.00 94.75 257 GLY A C 1
ATOM 2111 O O . GLY A 1 257 ? -22.436 2.791 15.353 1.00 94.75 257 GLY A O 1
ATOM 2112 N N . LYS A 1 258 ? -23.486 4.484 16.376 1.00 92.88 258 LYS A N 1
ATOM 2113 C CA . LYS A 1 258 ? -23.047 5.484 15.392 1.00 92.88 258 LYS A CA 1
ATOM 2114 C C . LYS A 1 258 ? -21.522 5.630 15.446 1.00 92.88 258 LYS A C 1
ATOM 2116 O O . LYS A 1 258 ? -20.981 6.079 16.449 1.00 92.88 258 LYS A O 1
ATOM 2121 N N . GLY A 1 259 ? -20.845 5.242 14.363 1.00 93.44 259 GLY A N 1
ATOM 2122 C CA . GLY A 1 259 ? -19.382 5.293 14.261 1.00 93.44 259 GLY A CA 1
ATOM 2123 C C . GLY A 1 259 ? -18.644 4.291 15.155 1.00 93.44 259 GLY A C 1
ATOM 2124 O O . GLY A 1 259 ? -17.441 4.454 15.341 1.00 93.44 259 GLY A O 1
ATOM 2125 N N . LYS A 1 260 ? -19.344 3.288 15.707 1.00 97.50 260 LYS A N 1
ATOM 2126 C CA . LYS A 1 260 ? -18.779 2.271 16.601 1.00 97.50 260 LYS A CA 1
ATOM 2127 C C . LYS A 1 260 ? -19.001 0.872 16.037 1.00 97.50 260 LYS A C 1
ATOM 2129 O O . LYS A 1 260 ? -20.137 0.512 15.714 1.00 97.50 260 LYS A O 1
ATOM 2134 N N . TYR A 1 261 ? -17.926 0.097 15.955 1.00 97.75 261 TYR A N 1
ATOM 2135 C CA . TYR A 1 261 ? -17.927 -1.242 15.375 1.00 97.75 261 TYR A CA 1
ATOM 2136 C C . TYR A 1 261 ? -17.154 -2.225 16.251 1.00 97.75 261 TYR A C 1
ATOM 2138 O O . TYR A 1 261 ? -16.154 -1.854 16.859 1.00 97.75 261 TYR A O 1
ATOM 2146 N N . LEU A 1 262 ? -17.600 -3.474 16.288 1.00 96.81 262 LEU A N 1
ATOM 2147 C CA . LEU A 1 262 ? -16.898 -4.589 16.915 1.00 96.81 262 LEU A CA 1
ATOM 2148 C C . LEU A 1 262 ? -16.342 -5.502 15.809 1.00 96.81 262 LEU A C 1
ATOM 2150 O O . LEU A 1 262 ? -17.113 -5.853 14.915 1.00 96.81 262 LEU A O 1
ATOM 2154 N N . PRO A 1 263 ? -15.047 -5.861 15.809 1.00 96.38 263 PRO A N 1
ATOM 2155 C CA . PRO A 1 263 ? -14.521 -6.895 14.919 1.00 96.38 263 PRO A CA 1
ATOM 2156 C C . PRO A 1 263 ? -15.234 -8.237 15.091 1.00 96.38 263 PRO A C 1
ATOM 2158 O O . PRO A 1 263 ? -15.530 -8.635 16.213 1.00 96.38 263 PRO A O 1
ATOM 2161 N N . VAL A 1 264 ? -15.495 -8.923 13.981 1.00 94.00 264 VAL A N 1
ATOM 2162 C CA . VAL A 1 264 ? -15.977 -10.314 13.983 1.00 94.00 264 VAL A CA 1
ATOM 2163 C C . VAL A 1 264 ? -14.768 -11.233 14.071 1.00 94.00 264 VAL A C 1
ATOM 2165 O O . VAL A 1 264 ? -13.823 -11.029 13.318 1.00 94.00 264 VAL A O 1
ATOM 2168 N N . ASP A 1 265 ? -14.780 -12.206 14.979 1.00 88.62 265 ASP A N 1
ATOM 2169 C CA . ASP A 1 265 ? -13.714 -13.209 15.070 1.00 88.62 265 ASP A CA 1
ATOM 2170 C C . ASP A 1 265 ? -13.754 -14.191 13.887 1.00 88.62 265 ASP A C 1
ATOM 2172 O O . ASP A 1 265 ? -14.817 -14.444 13.314 1.00 88.62 265 ASP A O 1
ATOM 2176 N N . ASP A 1 266 ? -12.575 -14.687 13.504 1.00 82.38 266 ASP A N 1
ATOM 2177 C CA . ASP A 1 266 ? -12.382 -15.593 12.363 1.00 82.38 266 ASP A CA 1
ATOM 2178 C C . ASP A 1 266 ? -12.685 -17.058 12.700 1.00 82.38 266 ASP A C 1
ATOM 2180 O O . ASP A 1 266 ? -12.327 -17.499 13.817 1.00 82.38 266 ASP A O 1
#

Mean predicted aligned error: 6.69 Å

pLDDT: mean 86.63, std 13.65, range [32.41, 98.12]

Sequence (266 aa):
MKLNITLHQRFLWLIFFNKGDLKLNSVKLAWSEDFSAWLIEFDAENSPAKTWVDYLYSHYTWPIIYWSVNSRRVIYYITNQQFELNRLGAGTSLSIKNCAICEKMIPFDSENNCLLCNKETKESLPTRHEINEIREFDLTISQGNFNPAIQKEKRRLLPIPLAAASARRVAFEKSYRNKVLSESLPEGKLLYRSALAFIQAWIALLPPDRTLVLDEITDALRKRYIHLDRLDRSELRSALALALSACYNKNHLIKIGKGKYLPVDD

Secondary structure (DSSP, 8-state):
--SSHHHHHHHHHHHHHHHHB---SSSEEEEETTTTEEEEEESSTT-GGGHHHHHHHHH--S-EEEEETT-SS-EEEE------TT-PPPPEEEEEEE-TTT-SEEEE-TT--BTTT---S-PPPPPHHHHHHHHHHHHHHTT-S--HHHHHHHHHT--HHHHHHHHHHHHHHH-S--GGGGSPPPSS-HHHHHHHHHHHHHHHHSPTTPPEEHHHHHHHHHHH-HHHHTS-HHHHHHHHHHHHHHHHHTTSEEEEETTEEEEPP-

Solvent-accessible surface area (backbone atoms only — not comparable to full-atom values): 14661 Å² total; per-residue (Å²): 141,90,79,61,70,71,62,52,54,55,55,50,52,48,58,55,37,66,79,29,51,68,82,51,84,55,45,50,43,18,48,26,80,80,67,46,23,40,37,37,54,26,86,38,90,49,37,43,43,58,29,51,56,56,38,48,61,72,76,46,67,56,28,40,38,37,37,27,74,76,47,89,69,55,35,30,37,36,81,53,83,69,88,51,90,60,50,52,72,74,55,43,70,29,47,76,44,75,35,89,84,79,72,41,76,41,52,20,50,91,85,68,44,46,57,71,78,69,57,90,66,87,60,81,77,85,49,73,66,58,56,48,50,54,48,55,51,30,40,52,53,59,62,47,100,53,60,69,69,58,47,52,54,53,48,19,69,34,52,61,29,49,43,18,22,31,42,24,43,53,19,76,74,61,43,78,32,61,69,61,50,67,51,71,81,68,84,43,41,53,65,40,41,26,27,31,37,38,48,35,18,47,53,10,52,48,61,86,99,48,69,49,41,52,68,61,53,43,53,52,47,25,76,53,18,56,64,54,49,73,42,57,67,68,60,54,39,50,29,40,48,53,27,51,50,54,39,35,78,69,63,44,34,43,81,80,49,93,60,28,30,33,61,52,85,120

Radius of gyration: 19.71 Å; Cα contacts (8 Å, |Δi|>4): 429; chains: 1; bounding box: 44×48×56 Å